Protein AF-A0A368KY97-F1 (afdb_monomer)

Mean predicted aligned error: 12.14 Å

Nearest PDB structures (foldseek):
  4k15-assembly1_C-2  TM=3.018E-01  e=1.183E+00  Listeria monocytogenes EGD-e
  5m8e-assembly1_B  TM=2.206E-01  e=6.433E-01  Weissella cibaria

Structure (mmCIF, N/CA/C/O backbone):
data_AF-A0A368KY97-F1
#
_entry.id   AF-A0A368KY97-F1
#
loop_
_atom_site.group_PDB
_atom_site.id
_atom_site.type_symbol
_atom_site.label_atom_id
_atom_site.label_alt_id
_atom_site.label_comp_id
_atom_site.label_asym_id
_atom_site.label_entity_id
_atom_site.label_seq_id
_atom_site.pdbx_PDB_ins_code
_atom_site.Cartn_x
_atom_site.Cartn_y
_atom_site.Cartn_z
_atom_site.occupancy
_atom_site.B_iso_or_equiv
_atom_site.auth_seq_id
_atom_site.auth_comp_id
_atom_site.auth_asym_id
_atom_site.auth_atom_id
_atom_site.pdbx_PDB_model_num
ATOM 1 N N . MET A 1 1 ? 30.765 21.832 -18.882 1.00 44.41 1 MET A N 1
ATOM 2 C CA . MET A 1 1 ? 30.999 21.191 -20.200 1.00 44.41 1 MET A CA 1
ATOM 3 C C . MET A 1 1 ? 29.732 21.161 -21.077 1.00 44.41 1 MET A C 1
ATOM 5 O O . MET A 1 1 ? 29.508 20.190 -21.777 1.00 44.41 1 MET A O 1
ATOM 9 N N . ILE A 1 2 ? 28.901 22.214 -21.071 1.00 44.88 2 ILE A N 1
ATOM 10 C CA . ILE A 1 2 ? 27.644 22.267 -21.857 1.00 44.88 2 ILE A CA 1
ATOM 11 C C . ILE A 1 2 ? 27.812 23.139 -23.119 1.00 44.88 2 ILE A C 1
ATOM 13 O O . ILE A 1 2 ? 27.192 22.891 -24.147 1.00 44.88 2 ILE A O 1
ATOM 17 N N . GLY A 1 3 ? 28.718 24.126 -23.079 1.00 45.72 3 GLY A N 1
ATOM 18 C CA . GLY A 1 3 ? 28.928 25.061 -24.189 1.00 45.72 3 GLY A CA 1
ATOM 19 C C . GLY A 1 3 ? 29.572 24.447 -25.434 1.00 45.72 3 GLY A C 1
ATOM 20 O O . GLY A 1 3 ? 29.225 24.834 -26.539 1.00 45.72 3 GLY A O 1
ATOM 21 N N . LEU A 1 4 ? 30.471 23.468 -25.282 1.00 49.44 4 LEU A N 1
ATOM 22 C CA . LEU A 1 4 ? 31.207 22.893 -26.418 1.00 49.44 4 LEU A CA 1
ATOM 23 C C . LEU A 1 4 ? 30.361 21.870 -27.194 1.00 49.44 4 LEU A C 1
ATOM 25 O O . LEU A 1 4 ? 30.384 21.852 -28.419 1.00 49.44 4 LEU A O 1
ATOM 29 N N . THR A 1 5 ? 29.538 21.089 -26.490 1.00 51.88 5 THR A N 1
ATOM 30 C CA . THR A 1 5 ? 28.532 20.193 -27.078 1.00 51.88 5 THR A CA 1
ATOM 31 C C . THR A 1 5 ? 27.429 20.970 -27.796 1.00 51.88 5 THR A C 1
ATOM 33 O O . THR A 1 5 ? 27.092 20.626 -28.925 1.00 51.88 5 THR A O 1
ATOM 36 N N . LEU A 1 6 ? 26.928 22.066 -27.212 1.00 50.31 6 LEU A N 1
ATOM 37 C CA . LEU A 1 6 ? 25.969 22.950 -27.889 1.00 50.31 6 LEU A CA 1
ATOM 38 C C . LEU A 1 6 ? 26.554 23.595 -29.151 1.00 50.31 6 LEU A C 1
ATOM 40 O O . LEU A 1 6 ? 25.856 23.695 -30.150 1.00 50.31 6 LEU A O 1
ATOM 44 N N . LEU A 1 7 ? 27.827 23.996 -29.148 1.00 54.25 7 LEU A N 1
ATOM 45 C CA . LEU A 1 7 ? 28.465 24.653 -30.297 1.00 54.25 7 LEU A CA 1
ATOM 46 C C . LEU A 1 7 ? 28.711 23.672 -31.461 1.00 54.25 7 LEU A C 1
ATOM 48 O O . LEU A 1 7 ? 28.478 24.019 -32.620 1.00 54.25 7 LEU A O 1
ATOM 52 N N . VAL A 1 8 ? 29.073 22.419 -31.164 1.00 60.69 8 VAL A N 1
ATOM 53 C CA . VAL A 1 8 ? 29.169 21.337 -32.165 1.00 60.69 8 VAL A CA 1
ATOM 54 C C . VAL A 1 8 ? 27.798 21.015 -32.773 1.00 60.69 8 VAL A C 1
ATOM 56 O O . VAL A 1 8 ? 27.698 20.834 -33.986 1.00 60.69 8 VAL A O 1
ATOM 59 N N . ILE A 1 9 ? 26.732 21.011 -31.967 1.00 59.69 9 ILE A N 1
ATOM 60 C CA . ILE A 1 9 ? 25.367 20.734 -32.442 1.00 59.69 9 ILE A CA 1
ATOM 61 C C . ILE A 1 9 ? 24.767 21.934 -33.193 1.00 59.69 9 ILE A C 1
ATOM 63 O O . ILE A 1 9 ? 24.096 21.741 -34.195 1.00 59.69 9 ILE A O 1
ATOM 67 N N . ILE A 1 10 ? 25.001 23.176 -32.762 1.00 57.72 10 ILE A N 1
ATOM 68 C CA . ILE A 1 10 ? 24.360 24.363 -33.359 1.00 57.72 10 ILE A CA 1
ATOM 69 C C . ILE A 1 10 ? 25.105 24.856 -34.602 1.00 57.72 10 ILE A C 1
ATOM 71 O O . ILE A 1 10 ? 24.470 25.374 -35.513 1.00 57.72 10 ILE A O 1
ATOM 75 N N . ILE A 1 11 ? 26.432 24.705 -34.668 1.00 59.38 11 ILE A N 1
ATOM 76 C CA . ILE A 1 11 ? 27.241 25.216 -35.789 1.00 59.38 11 ILE A CA 1
ATOM 77 C C . ILE A 1 11 ? 27.752 24.072 -36.665 1.00 59.38 11 ILE A C 1
ATOM 79 O O . ILE A 1 11 ? 27.647 24.141 -37.891 1.00 59.38 11 ILE A O 1
ATOM 83 N N . GLY A 1 12 ? 28.262 22.998 -36.059 1.00 65.06 12 GLY A N 1
ATOM 84 C CA . GLY A 1 12 ? 28.845 21.864 -36.788 1.00 65.06 12 GLY A CA 1
ATOM 85 C C . GLY A 1 12 ? 27.812 21.066 -37.582 1.00 65.06 12 GLY A C 1
ATOM 86 O O . GLY A 1 12 ? 28.061 20.662 -38.713 1.00 65.06 12 GLY A O 1
ATOM 87 N N . TYR A 1 13 ? 26.617 20.896 -37.029 1.00 64.50 13 TYR A N 1
ATOM 88 C CA . TYR A 1 13 ? 25.550 20.139 -37.673 1.00 64.50 13 TYR A CA 1
ATOM 89 C C . TYR A 1 13 ? 24.936 20.824 -38.915 1.00 64.50 13 TYR A C 1
ATOM 91 O O . TYR A 1 13 ? 24.869 20.173 -39.960 1.00 64.50 13 TYR A O 1
ATOM 99 N N . PRO A 1 14 ? 24.539 22.119 -38.897 1.00 63.16 14 PRO A N 1
ATOM 100 C CA . PRO A 1 14 ? 24.046 22.775 -40.110 1.00 63.16 14 PRO A CA 1
ATOM 101 C C . PRO A 1 14 ? 25.139 22.968 -41.166 1.00 63.16 14 PRO A C 1
ATOM 103 O O . PRO A 1 14 ? 24.849 22.855 -42.354 1.00 63.16 14 PRO A O 1
ATOM 106 N N . THR A 1 15 ? 26.398 23.194 -40.774 1.00 67.06 15 THR A N 1
ATOM 107 C CA . THR A 1 15 ? 27.512 23.280 -41.736 1.00 67.06 15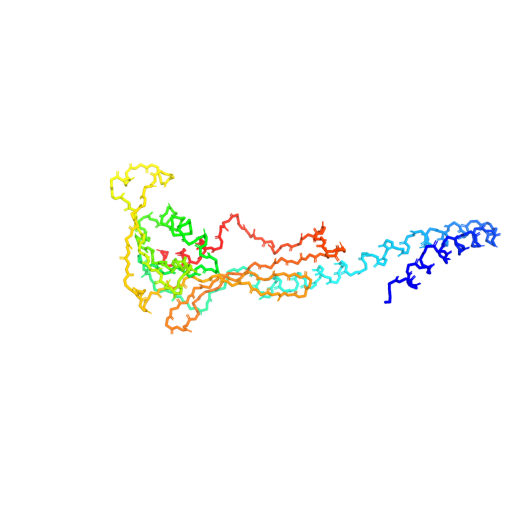 THR A CA 1
ATOM 108 C C . THR A 1 15 ? 27.799 21.934 -42.407 1.00 67.06 15 THR A C 1
ATOM 110 O O . THR A 1 15 ? 27.999 21.905 -43.621 1.00 67.06 15 THR A O 1
ATOM 113 N N . LEU A 1 16 ? 27.714 20.817 -41.675 1.00 65.62 16 LEU A N 1
ATOM 114 C CA . LEU A 1 16 ? 27.758 19.465 -42.247 1.00 65.62 16 LEU A CA 1
ATOM 115 C C . LEU A 1 16 ? 26.583 19.193 -43.191 1.00 65.62 16 LEU A C 1
ATOM 117 O O . LEU A 1 16 ? 26.800 18.667 -44.280 1.00 65.62 16 LEU A O 1
ATOM 121 N N . LEU A 1 17 ? 25.358 19.583 -42.824 1.00 63.47 17 LEU A N 1
ATOM 122 C CA . LEU A 1 17 ? 24.179 19.434 -43.686 1.00 63.47 17 LEU A CA 1
ATOM 123 C C . LEU A 1 17 ? 24.323 20.213 -45.000 1.00 63.47 17 LEU A C 1
ATOM 125 O O . LEU A 1 17 ? 24.056 19.664 -46.068 1.00 63.47 17 LEU A O 1
ATOM 129 N N . ILE A 1 18 ? 24.796 21.462 -44.936 1.00 66.06 18 ILE A N 1
ATOM 130 C CA . ILE A 1 18 ? 25.045 22.304 -46.117 1.00 66.06 18 ILE A CA 1
ATOM 131 C C . ILE A 1 18 ? 26.158 21.702 -46.987 1.00 66.06 18 ILE A C 1
ATOM 133 O O . ILE A 1 18 ? 26.033 21.646 -48.212 1.00 66.06 18 ILE A O 1
ATOM 137 N N . TRP A 1 19 ? 27.236 21.214 -46.372 1.00 66.56 19 TRP A N 1
ATOM 138 C CA . TRP A 1 19 ? 28.366 20.626 -47.090 1.00 66.56 19 TRP A CA 1
ATOM 139 C C . TRP A 1 19 ? 27.997 19.304 -47.776 1.00 66.56 19 TRP A C 1
ATOM 141 O O . TRP A 1 19 ? 28.316 19.108 -48.950 1.00 66.56 19 TRP A O 1
ATOM 151 N N . VAL A 1 20 ? 27.258 18.425 -47.094 1.00 63.38 20 VAL A N 1
ATOM 152 C CA . VAL A 1 20 ? 26.725 17.181 -47.670 1.00 63.38 20 VAL A CA 1
ATOM 153 C C . VAL A 1 20 ? 25.775 17.486 -48.828 1.00 63.38 20 VAL A C 1
ATOM 155 O O . VAL A 1 20 ? 25.905 16.876 -49.889 1.00 63.38 20 VAL A O 1
ATOM 158 N N . TRP A 1 21 ? 24.880 18.468 -48.673 1.00 61.91 21 TRP A N 1
ATOM 159 C CA . TRP A 1 21 ? 23.944 18.883 -49.723 1.00 61.91 21 TRP A CA 1
ATOM 160 C C . TRP A 1 21 ? 24.655 19.371 -50.994 1.00 61.91 21 TRP A C 1
ATOM 162 O O . TRP A 1 21 ? 24.230 19.061 -52.106 1.00 61.91 21 TRP A O 1
ATOM 172 N N . HIS A 1 22 ? 25.766 20.098 -50.843 1.00 63.00 22 HIS A N 1
ATOM 173 C CA . HIS A 1 22 ? 26.536 20.618 -51.975 1.00 63.00 22 HIS A CA 1
ATOM 174 C C . HIS A 1 22 ? 27.473 19.596 -52.631 1.00 63.00 22 HIS A C 1
ATOM 176 O O . HIS A 1 22 ? 27.727 19.691 -53.834 1.00 63.00 22 HIS A O 1
ATOM 182 N N . THR A 1 23 ? 28.001 18.633 -51.873 1.00 58.91 23 THR A N 1
ATOM 183 C CA . THR A 1 23 ? 29.004 17.674 -52.373 1.00 58.91 23 THR A CA 1
ATOM 184 C C . THR A 1 23 ? 28.393 16.426 -53.003 1.00 58.91 23 THR A C 1
ATOM 186 O O . THR A 1 23 ? 29.005 15.821 -53.882 1.00 58.91 23 THR A O 1
ATOM 189 N N . THR A 1 24 ? 27.164 16.061 -52.638 1.00 57.03 24 THR A N 1
ATOM 190 C CA . THR A 1 24 ? 26.497 14.861 -53.1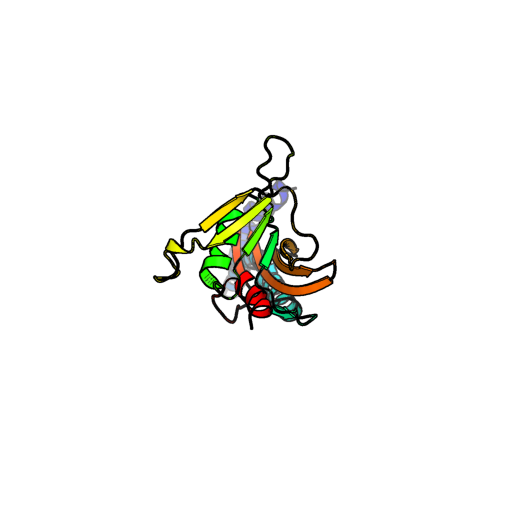58 1.00 57.03 24 THR A CA 1
ATOM 191 C C . THR A 1 24 ? 25.500 15.211 -54.264 1.00 57.03 24 THR A C 1
ATOM 193 O O . THR A 1 24 ? 24.284 15.240 -54.082 1.00 57.03 24 THR A O 1
ATOM 196 N N . LYS A 1 25 ? 26.012 15.476 -55.474 1.00 57.12 25 LYS A N 1
ATOM 197 C CA . LYS A 1 25 ? 25.156 15.528 -56.669 1.00 57.12 25 LYS A CA 1
ATOM 198 C C . LYS A 1 25 ? 24.517 14.144 -56.871 1.00 57.12 25 LYS A C 1
ATOM 200 O O . LYS A 1 25 ? 25.238 13.169 -57.029 1.00 57.12 25 LYS A O 1
ATOM 205 N N . VAL A 1 26 ? 23.181 14.097 -56.963 1.00 51.56 26 VAL A N 1
ATOM 206 C CA . VAL A 1 26 ? 22.338 12.939 -57.352 1.00 51.56 26 VAL A CA 1
ATOM 207 C C . VAL A 1 26 ? 21.933 11.990 -56.207 1.00 51.56 26 VAL A C 1
ATOM 209 O O . VAL A 1 26 ? 22.775 11.335 -55.614 1.00 51.56 26 VAL A O 1
ATOM 212 N N . LYS A 1 27 ? 20.608 11.885 -55.973 1.00 52.97 27 LYS A N 1
ATOM 213 C CA . LYS A 1 27 ? 19.777 10.859 -55.273 1.00 52.97 27 LYS A CA 1
ATOM 214 C C . LYS A 1 27 ? 20.228 10.258 -53.919 1.00 52.97 27 LYS A C 1
ATOM 216 O O . LYS A 1 27 ? 19.365 10.010 -53.085 1.00 52.97 27 LYS A O 1
ATOM 221 N N . GLN A 1 28 ? 21.515 10.047 -53.658 1.00 51.38 28 GLN A N 1
ATOM 222 C CA . GLN A 1 28 ? 22.077 9.550 -52.393 1.00 51.38 28 GLN A CA 1
ATOM 223 C C . GLN A 1 28 ? 22.305 10.666 -51.357 1.00 51.38 28 GLN A C 1
ATOM 225 O O . GLN A 1 28 ? 22.202 10.414 -50.160 1.00 51.38 28 GLN A O 1
ATOM 230 N N . GLY A 1 29 ? 22.515 11.913 -51.797 1.00 52.62 29 GLY A N 1
ATOM 231 C CA . GLY A 1 29 ? 22.662 13.077 -50.910 1.00 52.62 29 GLY A CA 1
ATOM 232 C C . GLY A 1 29 ? 21.438 13.390 -50.053 1.00 52.62 29 GLY A C 1
ATOM 233 O O . GLY A 1 29 ? 21.558 13.844 -48.917 1.00 52.62 29 GLY A O 1
ATOM 234 N N . SER A 1 30 ? 20.251 13.057 -50.568 1.00 58.56 30 SER A N 1
ATOM 235 C CA . SER A 1 30 ? 19.001 13.177 -49.821 1.00 58.56 30 SER A CA 1
ATOM 236 C C . SER A 1 30 ? 18.991 12.248 -48.605 1.00 58.56 30 SER A C 1
ATOM 238 O O . SER A 1 30 ? 18.629 12.696 -47.524 1.00 58.56 30 SER A O 1
ATOM 240 N N . TRP A 1 31 ? 19.470 11.005 -48.737 1.00 57.59 31 TRP A N 1
ATOM 241 C CA . TRP A 1 31 ? 19.531 10.047 -47.627 1.00 57.59 31 TRP A CA 1
ATOM 242 C C . TRP A 1 31 ? 20.506 10.479 -46.536 1.00 57.59 31 TRP A C 1
ATOM 244 O O . TRP A 1 31 ? 20.168 10.396 -45.361 1.00 57.59 31 TRP A O 1
ATOM 254 N N . ILE A 1 32 ? 21.681 10.997 -46.901 1.00 62.38 32 ILE A N 1
ATOM 255 C CA . ILE A 1 32 ? 22.664 11.478 -45.918 1.00 62.38 32 ILE A CA 1
ATOM 256 C C . ILE A 1 32 ? 22.136 12.730 -45.206 1.00 62.38 32 ILE A C 1
ATOM 258 O O . ILE A 1 32 ? 22.272 12.835 -43.991 1.00 62.38 32 ILE A O 1
ATOM 262 N N . GLY A 1 33 ? 21.462 13.637 -45.923 1.00 62.38 33 GLY A N 1
ATOM 263 C CA . GLY A 1 33 ? 20.767 14.781 -45.326 1.00 62.38 33 GLY A CA 1
ATOM 264 C C . GLY A 1 33 ? 19.630 14.375 -44.380 1.00 62.38 33 GLY A C 1
ATOM 265 O O . GLY A 1 33 ? 19.495 14.963 -43.311 1.00 62.38 33 GLY A O 1
ATOM 266 N N . PHE A 1 34 ? 18.856 13.338 -44.721 1.00 63.16 34 PHE A N 1
ATOM 267 C CA . PHE A 1 34 ? 17.825 12.769 -43.844 1.00 63.16 34 PHE A CA 1
ATOM 268 C C . PHE A 1 34 ? 18.411 12.086 -42.605 1.00 63.16 34 PHE A C 1
ATOM 270 O O . PHE A 1 34 ? 17.900 12.307 -41.513 1.00 63.16 34 PHE A O 1
ATOM 277 N N . ILE A 1 35 ? 19.485 11.301 -42.746 1.00 65.56 35 ILE A N 1
ATOM 278 C CA . ILE A 1 35 ? 20.198 10.685 -41.615 1.00 65.56 35 ILE A CA 1
ATOM 279 C C . ILE A 1 35 ? 20.753 11.781 -40.708 1.00 65.56 35 ILE A C 1
ATOM 281 O O . ILE A 1 35 ? 20.499 11.738 -39.510 1.00 65.56 35 ILE A O 1
ATOM 285 N N . LEU A 1 36 ? 21.405 12.784 -41.315 1.00 66.38 36 LEU A N 1
ATOM 286 C CA . LEU A 1 36 ? 21.646 14.141 -40.820 1.00 66.38 36 LEU A CA 1
ATOM 287 C C . LEU A 1 36 ? 20.550 14.569 -39.854 1.00 66.38 36 LEU A C 1
ATOM 289 O O . LEU A 1 36 ? 20.674 14.387 -38.647 1.00 66.38 36 LEU A O 1
ATOM 293 N N . LEU A 1 37 ? 19.458 15.044 -40.451 1.00 65.44 37 LEU A N 1
ATOM 294 C CA . LEU A 1 37 ? 18.267 15.609 -39.820 1.00 65.44 37 LEU A CA 1
ATOM 295 C C . LEU A 1 37 ? 17.635 14.716 -38.743 1.00 65.44 37 LEU A C 1
ATOM 297 O O . LEU A 1 37 ? 17.119 15.236 -37.756 1.00 65.44 37 LEU A O 1
ATOM 301 N N . ALA A 1 38 ? 17.691 13.395 -38.910 1.00 67.19 38 ALA A N 1
ATOM 302 C CA . ALA A 1 38 ? 17.143 12.427 -37.969 1.00 67.19 38 ALA A CA 1
ATOM 303 C C . ALA A 1 38 ? 18.075 12.147 -36.777 1.00 67.19 38 ALA A C 1
ATOM 305 O O . ALA A 1 38 ? 17.589 11.743 -35.723 1.00 67.19 38 ALA A O 1
ATOM 306 N N . THR A 1 39 ? 19.388 12.379 -36.900 1.00 71.69 39 THR A N 1
ATOM 307 C CA . THR A 1 39 ? 20.389 12.007 -35.882 1.00 71.69 39 THR A CA 1
ATOM 308 C C . THR A 1 39 ? 20.109 12.620 -34.503 1.00 71.69 39 THR A C 1
ATOM 310 O O . THR A 1 39 ? 20.147 11.874 -33.529 1.00 71.69 39 THR A O 1
ATOM 313 N N . PRO A 1 40 ? 19.766 13.918 -34.356 1.00 66.81 40 PRO A N 1
ATOM 314 C CA . PRO A 1 40 ? 19.441 14.494 -33.054 1.00 66.81 40 PRO A CA 1
ATOM 315 C C . PRO A 1 40 ? 18.216 13.836 -32.425 1.00 66.81 40 PRO A C 1
ATOM 317 O O . PRO A 1 40 ? 18.226 13.583 -31.229 1.00 66.81 40 PRO A O 1
ATOM 320 N N . GLY A 1 41 ? 17.192 13.509 -33.221 1.00 65.00 41 GLY A N 1
ATOM 321 C CA . GLY A 1 41 ? 16.010 12.794 -32.738 1.00 65.00 41 GLY A CA 1
ATOM 322 C C . GLY A 1 41 ? 16.341 11.364 -32.314 1.00 65.00 41 GLY A C 1
ATOM 323 O O . GLY A 1 41 ? 15.959 10.937 -31.231 1.00 65.00 41 GLY A O 1
ATOM 324 N N . VAL A 1 42 ? 17.118 10.643 -33.123 1.00 66.81 42 VAL A N 1
ATOM 325 C CA . VAL A 1 42 ? 17.564 9.278 -32.814 1.00 66.81 42 VAL A CA 1
ATOM 326 C C . VAL A 1 42 ? 18.418 9.250 -31.547 1.00 66.81 42 VAL A C 1
ATOM 328 O O . VAL A 1 42 ? 18.193 8.394 -30.703 1.00 66.81 42 VAL A O 1
ATOM 331 N N . LEU A 1 43 ? 19.341 10.200 -31.373 1.00 68.19 43 LEU A N 1
ATOM 332 C CA . LEU A 1 43 ? 20.150 10.328 -30.157 1.00 68.19 43 LEU A CA 1
ATOM 333 C C . LEU A 1 43 ? 19.306 10.718 -28.941 1.00 68.19 43 LEU A C 1
ATOM 335 O O . LEU A 1 43 ? 19.569 10.243 -27.843 1.00 68.19 43 LEU A O 1
ATOM 339 N N . HIS A 1 44 ? 18.289 11.561 -29.130 1.00 67.44 44 HIS A N 1
ATOM 340 C CA . HIS A 1 44 ? 17.394 11.967 -28.051 1.00 67.44 44 HIS A CA 1
ATOM 341 C C . HIS A 1 44 ? 16.577 10.788 -27.513 1.00 67.44 44 HIS A C 1
ATOM 343 O O . HIS A 1 44 ? 16.416 10.652 -26.307 1.00 67.44 44 HIS A O 1
ATOM 349 N N . PHE A 1 45 ? 16.110 9.910 -28.401 1.00 70.12 45 PHE A N 1
ATOM 350 C CA . PHE A 1 45 ? 15.237 8.787 -28.060 1.00 70.12 45 PHE A CA 1
ATOM 351 C C . PHE A 1 45 ? 15.962 7.437 -27.958 1.00 70.12 45 PHE A C 1
ATOM 353 O O . PHE A 1 45 ? 15.305 6.411 -27.782 1.00 70.12 45 PHE A O 1
ATOM 360 N N . TRP A 1 46 ? 17.296 7.419 -28.054 1.00 74.62 46 TRP A N 1
ATOM 361 C CA . TRP A 1 46 ? 18.084 6.182 -28.128 1.00 74.62 46 TRP A CA 1
ATOM 362 C C . TRP A 1 46 ? 17.907 5.281 -26.901 1.00 74.62 46 TRP A C 1
ATOM 364 O O . TRP A 1 46 ? 17.886 4.058 -27.028 1.00 74.62 46 TRP A O 1
ATOM 374 N N . ASP A 1 47 ? 17.718 5.882 -25.726 1.00 75.12 47 ASP A N 1
ATOM 375 C CA . ASP A 1 47 ? 17.590 5.148 -24.468 1.00 75.12 47 ASP A CA 1
ATOM 376 C C . ASP A 1 47 ? 16.159 4.651 -24.207 1.00 75.12 47 ASP A C 1
ATOM 378 O O . ASP A 1 47 ? 15.968 3.768 -23.372 1.00 75.12 47 ASP A O 1
ATOM 382 N N . LEU A 1 48 ? 15.144 5.146 -24.936 1.00 79.44 48 LEU A N 1
ATOM 383 C CA . LEU A 1 48 ? 13.743 4.754 -24.717 1.00 79.44 48 LEU A CA 1
ATOM 384 C C . LEU A 1 48 ? 13.525 3.233 -24.789 1.00 79.44 48 LEU A C 1
ATOM 386 O O . LEU A 1 48 ? 12.899 2.698 -23.872 1.00 79.44 48 LEU A O 1
ATOM 390 N N . PRO A 1 49 ? 14.028 2.498 -25.806 1.00 81.81 49 PRO A N 1
ATOM 391 C CA . PRO A 1 49 ? 13.833 1.052 -25.874 1.00 81.81 49 PRO A CA 1
ATOM 392 C C . PRO A 1 49 ? 14.527 0.315 -24.726 1.00 81.81 49 PRO A C 1
ATOM 394 O O . PRO A 1 49 ? 14.001 -0.681 -24.237 1.00 81.81 49 PRO A O 1
ATOM 397 N N . VAL A 1 50 ? 15.685 0.811 -24.276 1.00 83.69 50 VAL A N 1
ATOM 398 C CA . VAL A 1 50 ? 16.437 0.229 -23.155 1.00 83.69 50 VAL A CA 1
ATOM 399 C C . VAL A 1 50 ? 15.676 0.431 -21.848 1.00 83.69 50 VAL A C 1
ATOM 401 O O . VAL A 1 50 ? 15.484 -0.528 -21.101 1.00 83.69 50 VAL A O 1
ATOM 404 N N . ILE A 1 51 ? 15.183 1.648 -21.594 1.00 81.94 51 ILE A N 1
ATOM 405 C CA . ILE A 1 51 ? 14.381 1.963 -20.405 1.00 81.94 51 ILE A CA 1
ATOM 406 C C . ILE A 1 51 ? 13.080 1.155 -20.417 1.00 81.94 51 ILE A C 1
ATOM 408 O O . ILE A 1 51 ? 12.713 0.581 -19.395 1.00 81.94 51 ILE A O 1
ATOM 412 N N . TYR A 1 52 ? 12.412 1.041 -21.567 1.00 84.50 52 TYR A N 1
ATOM 413 C CA . TYR A 1 52 ? 11.188 0.252 -21.700 1.00 84.50 52 TYR A CA 1
ATOM 414 C C . TYR A 1 52 ? 11.425 -1.247 -21.467 1.00 84.50 52 TYR A C 1
ATOM 416 O O . TYR A 1 52 ? 10.700 -1.874 -20.695 1.00 84.50 5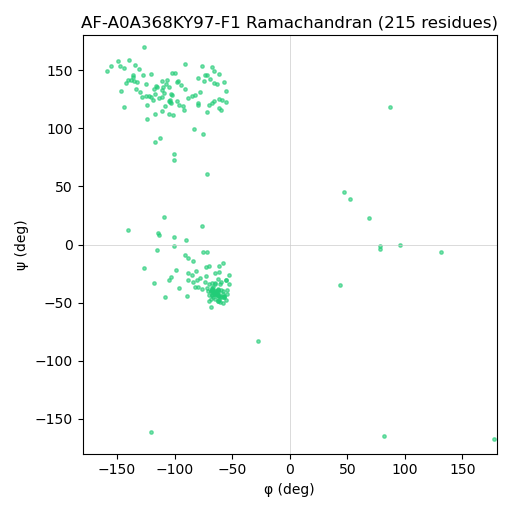2 TYR A O 1
ATOM 424 N N . ALA A 1 53 ? 12.463 -1.828 -22.075 1.00 86.06 53 ALA A N 1
ATOM 425 C CA . ALA A 1 53 ? 12.812 -3.232 -21.864 1.00 86.06 53 ALA A CA 1
ATOM 426 C C . ALA A 1 53 ? 13.180 -3.507 -20.397 1.00 86.06 53 ALA A C 1
ATOM 428 O O . ALA A 1 53 ? 12.751 -4.506 -19.817 1.00 86.06 53 ALA A O 1
ATOM 429 N N . HIS A 1 54 ? 13.926 -2.594 -19.769 1.00 85.56 54 HIS A N 1
ATOM 430 C CA . HIS A 1 54 ? 14.245 -2.676 -18.348 1.00 85.56 54 HIS A CA 1
ATOM 431 C C . HIS A 1 54 ? 12.990 -2.572 -17.472 1.00 85.56 54 HIS A C 1
ATOM 433 O O . HIS A 1 54 ? 12.826 -3.361 -16.542 1.00 85.56 54 HIS A O 1
ATOM 439 N N . HIS A 1 55 ? 12.075 -1.657 -17.799 1.00 87.75 55 HIS A N 1
ATOM 440 C CA . HIS A 1 55 ? 10.791 -1.512 -17.119 1.00 87.75 55 HIS A CA 1
ATOM 441 C C . HIS A 1 55 ? 9.976 -2.807 -17.176 1.00 87.75 55 HIS A C 1
ATOM 443 O O . HIS A 1 55 ? 9.557 -3.305 -16.133 1.00 87.75 55 HIS A O 1
ATOM 449 N N . GLN A 1 56 ? 9.811 -3.400 -18.364 1.00 88.56 56 GLN A N 1
ATOM 450 C CA . GLN A 1 56 ? 9.107 -4.676 -18.520 1.00 88.56 56 GLN A CA 1
ATOM 451 C C . GLN A 1 56 ? 9.753 -5.793 -17.694 1.00 88.56 56 GLN A C 1
ATOM 453 O O . GLN A 1 56 ? 9.051 -6.554 -17.026 1.00 88.56 56 GLN A O 1
ATOM 458 N N . TRP A 1 57 ? 11.088 -5.866 -17.693 1.00 88.56 57 TRP A N 1
ATOM 459 C CA . TRP A 1 57 ? 11.820 -6.862 -16.919 1.00 88.56 57 TRP A CA 1
ATOM 460 C C . TRP A 1 57 ? 11.580 -6.717 -15.409 1.00 88.56 57 TRP A C 1
ATOM 462 O O . TRP A 1 57 ? 11.231 -7.704 -14.760 1.00 88.56 57 TRP A O 1
ATOM 472 N N . ILE A 1 58 ? 11.687 -5.508 -14.840 1.00 87.81 58 ILE A N 1
ATOM 473 C CA . ILE A 1 58 ? 11.420 -5.305 -13.405 1.00 87.81 58 ILE A CA 1
ATOM 474 C C . ILE A 1 58 ? 9.930 -5.503 -13.094 1.00 87.81 58 ILE A C 1
ATOM 476 O O . ILE A 1 58 ? 9.608 -6.132 -12.089 1.00 87.81 58 ILE A O 1
ATOM 480 N N . CYS A 1 59 ? 9.009 -5.041 -13.944 1.00 87.50 59 CYS A N 1
ATOM 481 C CA . CYS A 1 59 ? 7.574 -5.254 -13.738 1.00 87.50 59 CYS A CA 1
ATOM 482 C C . CYS A 1 59 ? 7.215 -6.737 -13.632 1.00 87.50 59 CYS A C 1
ATOM 484 O O . CYS A 1 59 ? 6.496 -7.111 -12.710 1.00 87.50 59 CYS A O 1
ATOM 486 N N . ALA A 1 60 ? 7.768 -7.586 -14.501 1.00 86.44 60 ALA A N 1
ATOM 487 C CA . ALA A 1 60 ? 7.559 -9.030 -14.428 1.00 86.44 60 ALA A CA 1
ATOM 488 C C . ALA A 1 60 ? 8.159 -9.656 -13.156 1.00 86.44 60 ALA A C 1
ATOM 490 O O . ALA A 1 60 ? 7.627 -10.629 -12.625 1.00 86.44 60 ALA A O 1
ATOM 491 N N . GLN A 1 61 ? 9.272 -9.109 -12.661 1.00 86.38 61 GLN A N 1
ATOM 492 C CA . GLN A 1 61 ? 9.966 -9.638 -11.489 1.00 86.38 61 GLN A CA 1
ATOM 493 C C . GLN A 1 61 ? 9.365 -9.170 -10.169 1.00 86.38 61 GLN A C 1
ATOM 495 O O . GLN A 1 61 ? 9.359 -9.932 -9.208 1.00 86.38 61 GLN A O 1
ATOM 500 N N . GLU A 1 62 ? 8.897 -7.928 -10.074 1.00 87.38 62 GLU A N 1
ATOM 501 C CA . GLU A 1 62 ? 8.575 -7.271 -8.804 1.00 87.38 62 GLU A CA 1
ATOM 502 C C . GLU A 1 62 ? 7.164 -6.690 -8.722 1.00 87.38 62 GLU A C 1
ATOM 504 O O . GLU A 1 62 ? 6.691 -6.468 -7.605 1.00 87.38 62 GLU A O 1
ATOM 509 N N . GLY A 1 63 ? 6.516 -6.440 -9.861 1.00 86.88 63 GLY A N 1
ATOM 510 C CA . GLY A 1 63 ? 5.228 -5.764 -9.935 1.00 86.88 63 GLY A CA 1
ATOM 511 C C . GLY A 1 63 ? 4.076 -6.571 -9.336 1.00 86.88 63 GLY A C 1
ATOM 512 O O . GLY A 1 63 ? 4.087 -7.801 -9.312 1.00 86.88 63 GLY A O 1
ATOM 513 N N . GLY A 1 64 ? 3.057 -5.851 -8.864 1.00 88.69 64 GLY A N 1
ATOM 514 C CA . GLY A 1 64 ? 1.808 -6.442 -8.390 1.00 88.69 64 GLY A CA 1
ATOM 515 C C . GLY A 1 64 ? 1.862 -6.971 -6.956 1.00 88.69 64 GLY A C 1
ATOM 516 O O . GLY A 1 64 ? 2.733 -6.604 -6.164 1.00 88.69 64 GLY A O 1
ATOM 517 N N . LEU A 1 65 ? 0.865 -7.792 -6.603 1.00 90.62 65 LEU A N 1
ATOM 518 C CA . LEU A 1 65 ? 0.719 -8.379 -5.270 1.00 90.62 65 LEU A CA 1
ATOM 519 C C . LEU A 1 65 ? 1.595 -9.625 -5.127 1.00 90.62 65 LEU A C 1
ATOM 521 O O . LEU A 1 65 ? 1.476 -10.572 -5.899 1.00 90.62 65 LEU A O 1
ATOM 525 N N . LYS A 1 66 ? 2.387 -9.669 -4.060 1.00 91.38 66 LYS A N 1
ATOM 526 C CA . LYS A 1 66 ? 3.112 -10.856 -3.614 1.00 91.38 66 LYS A CA 1
ATOM 527 C C . LYS A 1 66 ? 2.717 -11.186 -2.188 1.00 91.38 66 LYS A C 1
ATOM 529 O O . LYS A 1 66 ? 2.798 -10.327 -1.312 1.00 91.38 66 LYS A O 1
ATOM 534 N N . VAL A 1 67 ? 2.318 -12.432 -1.961 1.00 93.31 67 VAL A N 1
ATOM 535 C CA . VAL A 1 67 ? 1.998 -12.961 -0.633 1.00 93.31 67 VAL A CA 1
ATOM 536 C C . VAL A 1 67 ? 3.110 -13.919 -0.233 1.00 93.31 67 VAL A C 1
ATOM 538 O O . VAL A 1 67 ? 3.369 -14.897 -0.927 1.00 93.31 67 VAL A O 1
ATOM 541 N N . PHE A 1 68 ? 3.788 -13.611 0.866 1.00 93.94 68 PHE A N 1
ATOM 542 C CA . PHE A 1 68 ? 4.877 -14.421 1.414 1.00 93.94 68 PHE A CA 1
ATOM 543 C C . PHE A 1 68 ? 4.371 -15.354 2.515 1.00 93.94 68 PHE A C 1
ATOM 545 O O . PHE A 1 68 ? 4.828 -16.486 2.630 1.00 93.94 68 PHE A O 1
ATOM 552 N N . MET A 1 69 ? 3.424 -14.871 3.321 1.00 93.50 69 MET A N 1
ATOM 553 C CA . MET A 1 69 ? 2.773 -15.610 4.400 1.00 93.50 69 MET A CA 1
ATOM 554 C C . MET A 1 69 ? 1.301 -15.219 4.445 1.00 93.50 69 MET A C 1
ATOM 556 O O . MET A 1 69 ? 0.973 -14.039 4.316 1.00 93.50 69 MET A O 1
ATOM 560 N N . GLN A 1 70 ? 0.423 -16.198 4.657 1.00 92.44 70 GLN A N 1
ATOM 561 C CA . GLN A 1 70 ? -1.000 -15.927 4.819 1.00 92.44 70 GLN A CA 1
ATOM 562 C C . GLN A 1 70 ? -1.226 -15.213 6.161 1.00 92.44 70 GLN A C 1
ATOM 564 O O . GLN A 1 70 ? -0.865 -15.772 7.200 1.00 92.44 70 GLN A O 1
ATOM 569 N N . PRO A 1 71 ? -1.784 -13.992 6.173 1.00 91.94 71 PRO A N 1
ATOM 570 C 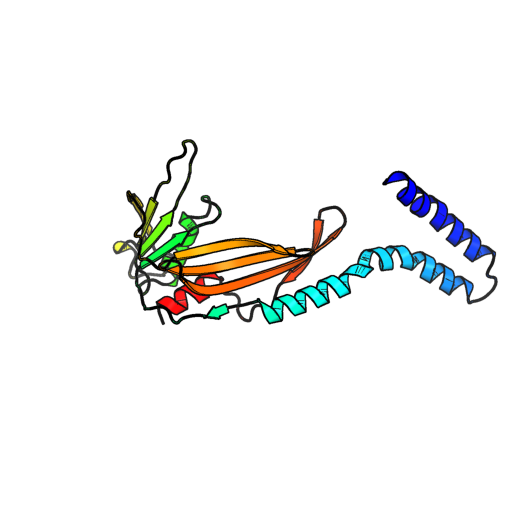CA . PRO A 1 71 ? -2.081 -13.318 7.422 1.00 91.94 71 PRO A CA 1
ATOM 571 C C . PRO A 1 71 ? -3.337 -13.902 8.075 1.00 91.94 71 PRO A C 1
ATOM 573 O O . PRO A 1 71 ? -4.241 -14.424 7.424 1.00 91.94 71 PRO A O 1
ATOM 576 N N . GLU A 1 72 ? -3.387 -13.781 9.392 1.00 92.38 72 GLU A N 1
ATOM 577 C CA . GLU A 1 72 ? -4.585 -14.034 10.185 1.00 92.38 72 GLU A CA 1
ATOM 578 C C . GLU A 1 72 ? -5.608 -12.919 9.972 1.00 92.38 72 GLU A C 1
ATOM 580 O O . GLU A 1 72 ? -5.248 -11.742 9.856 1.00 92.38 72 GLU A O 1
ATOM 585 N N . LYS A 1 73 ? -6.892 -13.284 10.003 1.00 92.38 73 LYS A N 1
ATOM 586 C CA . LYS A 1 73 ? -7.971 -12.303 9.930 1.00 92.38 73 LYS A CA 1
ATOM 587 C C . LYS A 1 73 ? -7.940 -11.377 11.138 1.00 92.38 73 LYS A C 1
ATOM 589 O O . LYS A 1 73 ? -7.751 -11.822 12.269 1.00 92.38 73 LYS A O 1
ATOM 594 N N . THR A 1 74 ? -8.162 -10.094 10.896 1.00 93.62 74 THR A N 1
ATOM 595 C CA . THR A 1 74 ? -8.216 -9.067 11.939 1.00 93.62 74 THR A CA 1
ATOM 596 C C . THR A 1 74 ? -9.267 -8.032 11.580 1.00 93.62 74 THR A C 1
ATOM 598 O O . THR A 1 74 ? -9.513 -7.790 10.402 1.00 93.62 74 THR A O 1
ATOM 601 N N . ASP A 1 75 ? -9.856 -7.396 12.589 1.00 93.50 75 ASP A N 1
ATOM 602 C CA . ASP A 1 75 ? -10.729 -6.235 12.402 1.00 93.50 75 ASP A CA 1
ATOM 603 C C . ASP A 1 75 ? -10.028 -4.902 12.693 1.00 93.50 75 ASP A C 1
ATOM 605 O O . ASP A 1 75 ? -10.622 -3.834 12.530 1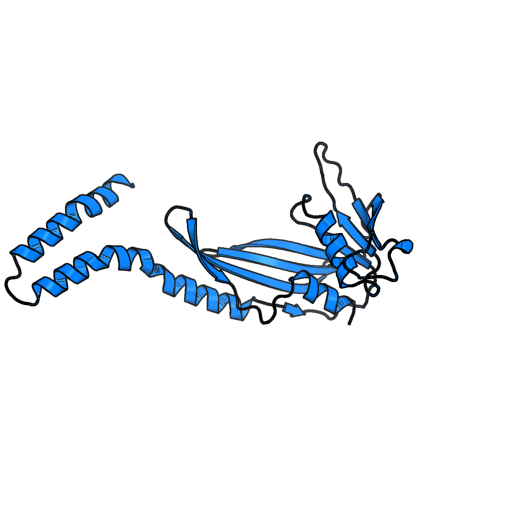.00 93.50 75 ASP A O 1
ATOM 609 N N . THR A 1 76 ? -8.759 -4.961 13.098 1.00 94.12 76 THR A N 1
ATOM 610 C CA . THR A 1 76 ? -7.958 -3.796 13.459 1.00 94.12 76 THR A CA 1
ATOM 611 C C . THR A 1 76 ? -6.619 -3.826 12.737 1.00 94.12 76 THR A C 1
ATOM 613 O O . THR A 1 76 ? -5.917 -4.844 12.729 1.00 94.12 76 THR A O 1
ATOM 616 N N . VAL A 1 77 ? -6.261 -2.698 12.124 1.00 94.56 77 VAL A N 1
ATOM 617 C CA . VAL A 1 77 ? -5.010 -2.529 11.376 1.00 94.56 77 VAL A CA 1
ATOM 618 C C . VAL A 1 77 ? -4.334 -1.223 11.742 1.00 94.56 77 VAL A C 1
ATOM 620 O O . VAL A 1 77 ? -4.973 -0.254 12.141 1.00 94.56 77 VAL A O 1
ATOM 623 N N . GLN A 1 78 ? -3.025 -1.190 11.568 1.00 93.19 78 GLN A N 1
ATOM 624 C CA . GLN A 1 78 ? -2.218 0.001 11.729 1.00 93.19 78 GLN A CA 1
ATOM 625 C C . GLN A 1 78 ? -1.820 0.527 10.349 1.00 93.19 78 GLN A C 1
ATOM 627 O O . GLN A 1 78 ? -1.392 -0.234 9.484 1.00 93.19 78 GLN A O 1
ATOM 632 N N . PHE A 1 79 ? -1.914 1.833 10.141 1.00 89.25 79 PHE A N 1
ATOM 633 C CA . PHE A 1 79 ? -1.441 2.505 8.941 1.00 89.25 79 PHE A CA 1
ATOM 634 C C . PHE A 1 79 ? -0.266 3.420 9.289 1.00 89.25 79 PHE A C 1
ATOM 636 O O . PHE A 1 79 ? -0.356 4.270 10.178 1.00 89.25 79 PHE A O 1
ATOM 643 N N . ASP A 1 80 ? 0.850 3.234 8.590 1.00 85.44 80 ASP A N 1
ATOM 644 C CA . ASP A 1 80 ? 2.065 4.034 8.746 1.00 85.44 80 ASP A CA 1
ATOM 645 C C . ASP A 1 80 ? 2.288 4.860 7.469 1.00 85.44 80 ASP A C 1
ATOM 647 O O . ASP A 1 80 ? 2.859 4.356 6.489 1.00 85.44 80 ASP A O 1
ATOM 651 N N . PRO A 1 81 ? 1.757 6.096 7.427 1.00 74.44 81 PRO A N 1
ATOM 652 C CA . PRO A 1 81 ? 1.856 6.945 6.258 1.00 74.44 81 PRO A CA 1
ATOM 653 C C . PRO A 1 81 ? 3.274 7.497 6.131 1.00 74.44 81 PRO A C 1
ATOM 655 O O . PRO A 1 81 ? 3.903 7.920 7.095 1.00 74.44 81 PRO A O 1
ATOM 658 N N . GLU A 1 82 ? 3.762 7.560 4.902 1.00 67.88 82 GLU A N 1
ATOM 659 C CA . GLU A 1 82 ? 5.065 8.155 4.606 1.00 67.88 82 GLU A CA 1
ATOM 660 C C . GLU A 1 82 ? 5.065 9.685 4.715 1.00 67.88 82 GLU A C 1
ATOM 662 O O . GLU A 1 82 ? 6.086 10.292 5.023 1.00 67.88 82 GLU A O 1
ATOM 667 N N . SER A 1 83 ? 3.904 10.307 4.492 1.00 68.25 83 SER A N 1
ATOM 668 C CA . SER A 1 83 ? 3.666 11.728 4.735 1.00 68.25 83 SER A CA 1
ATOM 669 C C . SER A 1 83 ? 2.421 11.897 5.593 1.00 68.25 83 SER A C 1
ATOM 671 O O . SER A 1 83 ? 1.340 11.416 5.247 1.00 68.25 83 SER A O 1
ATOM 673 N N . TYR A 1 84 ? 2.568 12.625 6.698 1.00 69.62 84 TYR A N 1
ATOM 674 C CA . TYR A 1 84 ? 1.519 12.824 7.701 1.00 69.62 84 TYR A CA 1
ATOM 675 C C . TYR A 1 84 ? 0.273 13.534 7.153 1.00 69.62 84 TYR A C 1
ATOM 677 O O . TYR A 1 84 ? -0.826 13.323 7.653 1.00 69.62 84 TYR A O 1
ATOM 685 N N . SER A 1 85 ? 0.422 14.306 6.072 1.00 67.75 85 SER A N 1
ATOM 686 C CA . SER A 1 85 ? -0.686 15.013 5.410 1.00 67.75 85 SER A CA 1
ATOM 687 C C . SER A 1 85 ? -1.782 14.095 4.845 1.00 67.75 85 SER A C 1
ATOM 689 O O . SER A 1 85 ? -2.900 14.552 4.635 1.00 67.75 85 SER A O 1
ATOM 691 N N . TRP A 1 86 ? -1.499 12.802 4.653 1.00 72.06 86 TRP A N 1
ATOM 692 C CA . TRP A 1 86 ? -2.442 11.814 4.103 1.00 72.06 86 TRP A CA 1
ATOM 693 C C . TRP A 1 86 ? -2.850 10.738 5.120 1.00 72.06 86 TRP A C 1
ATOM 695 O O . TRP A 1 86 ? -3.480 9.744 4.760 1.00 72.06 86 TRP A O 1
ATOM 705 N N . ALA A 1 87 ? -2.461 10.908 6.386 1.00 79.94 87 ALA A N 1
ATOM 706 C CA . ALA A 1 87 ? -2.691 9.944 7.459 1.00 79.94 87 ALA A CA 1
ATOM 707 C C . ALA A 1 87 ? -4.189 9.678 7.687 1.00 79.94 87 ALA A C 1
ATOM 709 O O . ALA A 1 87 ? -4.630 8.532 7.730 1.00 79.94 87 ALA A O 1
ATOM 710 N N . GLU A 1 88 ? -4.960 10.758 7.801 1.00 85.94 88 GLU A N 1
ATOM 711 C CA . GLU A 1 88 ? -6.395 10.742 8.096 1.00 85.94 88 GLU A CA 1
ATOM 712 C C . GLU A 1 88 ? -7.203 10.162 6.932 1.00 85.94 88 GLU A C 1
ATOM 714 O O . GLU A 1 88 ? -7.875 9.146 7.096 1.00 85.94 88 GLU A O 1
ATOM 719 N N . SER A 1 89 ? -7.020 10.700 5.723 1.00 87.06 89 SER A N 1
ATOM 720 C CA . SER A 1 89 ? -7.719 10.231 4.520 1.00 87.06 89 SER A CA 1
ATOM 721 C C . SER A 1 89 ? -7.446 8.761 4.189 1.00 87.06 89 SER A C 1
ATOM 723 O O . SER A 1 89 ? -8.328 8.061 3.692 1.00 87.06 89 SER A O 1
ATOM 725 N N . SER A 1 90 ? -6.245 8.257 4.492 1.00 86.06 90 SER A N 1
ATOM 726 C CA . SER A 1 90 ? -5.920 6.840 4.292 1.00 86.06 90 SER A CA 1
ATOM 727 C C . SER A 1 90 ? -6.691 5.924 5.247 1.00 86.06 90 SER A C 1
ATOM 729 O O . SER A 1 90 ? -7.145 4.859 4.831 1.00 86.06 90 SER A O 1
ATOM 731 N N . ALA A 1 91 ? -6.859 6.323 6.511 1.00 90.12 91 ALA A N 1
ATOM 732 C CA . ALA A 1 91 ? -7.622 5.544 7.484 1.00 90.12 91 ALA A CA 1
ATOM 733 C C . ALA A 1 91 ? -9.120 5.556 7.190 1.00 90.12 91 ALA A C 1
ATOM 735 O O . ALA A 1 91 ? -9.754 4.500 7.212 1.00 90.12 91 ALA A O 1
ATOM 736 N N . GLU A 1 92 ? -9.662 6.723 6.844 1.00 91.50 92 GLU A N 1
ATOM 737 C CA . GLU A 1 92 ? -11.052 6.861 6.411 1.00 91.50 92 GLU A CA 1
ATOM 738 C C . GLU A 1 92 ? -11.336 5.997 5.182 1.00 91.50 92 GLU A C 1
ATOM 740 O O . GLU A 1 92 ? -12.305 5.246 5.184 1.00 91.50 92 GLU A O 1
ATOM 745 N N . TYR A 1 93 ? -10.453 6.004 4.175 1.00 90.06 93 TYR A N 1
ATOM 746 C CA . TYR A 1 93 ? -10.592 5.152 2.990 1.00 90.06 93 TYR A CA 1
ATOM 747 C C . TYR A 1 93 ? -10.670 3.658 3.342 1.00 90.06 93 TYR A C 1
ATOM 749 O O . TYR A 1 93 ? -11.514 2.935 2.803 1.00 90.06 93 TYR A O 1
ATOM 757 N N . VAL A 1 94 ? -9.800 3.178 4.241 1.00 91.19 94 VAL A N 1
ATOM 758 C CA . VAL A 1 94 ? -9.805 1.769 4.667 1.00 91.19 94 VAL A CA 1
ATOM 759 C C . VAL A 1 94 ? -11.123 1.429 5.358 1.00 91.19 94 VAL A C 1
ATOM 761 O O . VAL A 1 94 ? -11.768 0.451 4.989 1.00 91.19 94 VAL A O 1
ATOM 764 N N . LEU A 1 95 ? -11.569 2.251 6.307 1.00 93.44 95 LEU A N 1
ATOM 765 C CA . LEU A 1 95 ? -12.838 2.031 7.002 1.00 93.44 95 LEU A CA 1
ATOM 766 C C . LEU A 1 95 ? -14.026 2.090 6.035 1.00 93.44 95 LEU A C 1
ATOM 768 O O . LEU A 1 95 ? -14.873 1.206 6.042 1.00 93.44 95 LEU A O 1
ATOM 772 N N . GLN A 1 96 ? -14.059 3.070 5.135 1.00 92.12 96 GLN A N 1
ATOM 773 C CA . GLN A 1 96 ? -15.123 3.231 4.146 1.00 92.12 96 GLN A CA 1
ATOM 774 C C . GLN A 1 96 ? -15.284 2.003 3.240 1.00 92.12 96 GLN A C 1
ATOM 776 O O . GLN A 1 96 ? -16.402 1.641 2.876 1.00 92.12 96 GLN A O 1
ATOM 781 N N . LYS A 1 97 ? -14.171 1.383 2.828 1.00 90.94 97 LYS A N 1
ATOM 782 C CA . LYS A 1 97 ? -14.184 0.254 1.887 1.00 90.94 97 LYS A CA 1
ATOM 783 C C . LYS A 1 97 ? -14.319 -1.107 2.553 1.00 90.94 97 LYS A C 1
ATOM 785 O O . LYS A 1 97 ? -14.876 -2.006 1.930 1.00 90.94 97 LYS A O 1
ATOM 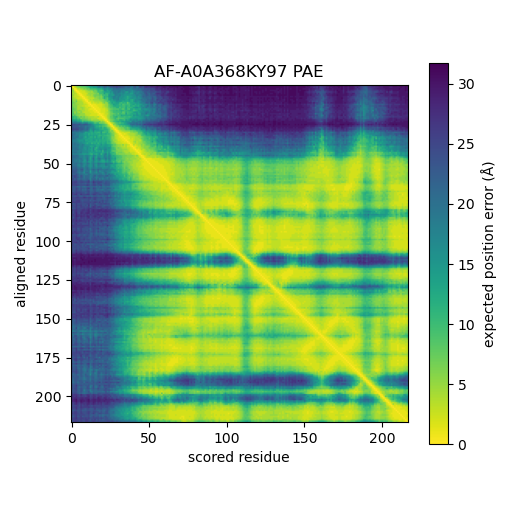790 N N . PHE A 1 98 ? -13.807 -1.262 3.771 1.00 92.00 98 PHE A N 1
ATOM 791 C CA . PHE A 1 98 ? -13.665 -2.569 4.412 1.00 92.00 98 PHE A CA 1
ATOM 792 C C . PHE A 1 98 ? -14.521 -2.757 5.661 1.00 92.00 98 PHE A C 1
ATOM 794 O O . PHE A 1 98 ? -14.552 -3.861 6.200 1.00 92.00 98 PHE A O 1
ATOM 801 N N . TYR A 1 99 ? -15.244 -1.741 6.128 1.00 91.38 99 TYR A N 1
ATOM 802 C CA . TYR A 1 99 ? -16.226 -1.925 7.192 1.00 91.38 99 TYR A CA 1
ATOM 803 C C . TYR A 1 99 ? -17.389 -2.823 6.717 1.00 91.38 99 TYR A C 1
ATOM 805 O O . TYR A 1 99 ? -17.845 -2.672 5.581 1.00 91.38 99 TYR A O 1
ATOM 813 N N . PRO A 1 100 ? -17.897 -3.763 7.544 1.00 91.62 100 PRO A N 1
ATOM 814 C CA . PRO A 1 100 ? -17.575 -3.993 8.959 1.00 91.62 100 PRO A CA 1
ATOM 815 C C . PRO A 1 100 ? -16.425 -4.980 9.219 1.00 91.62 100 PRO A C 1
ATOM 817 O O . PRO A 1 100 ? -16.165 -5.302 10.379 1.00 91.62 100 PRO A O 1
ATOM 820 N N . ALA A 1 101 ? -15.757 -5.490 8.179 1.00 92.94 101 ALA A N 1
ATOM 821 C CA . ALA A 1 101 ? -14.661 -6.444 8.338 1.00 92.94 101 ALA A CA 1
ATOM 822 C C . ALA A 1 101 ? -13.443 -5.803 9.024 1.00 92.94 101 ALA A C 1
ATOM 824 O O . ALA A 1 101 ? -12.878 -6.412 9.923 1.00 92.94 101 ALA A O 1
ATOM 825 N N . ILE A 1 102 ? -13.106 -4.557 8.668 1.00 95.19 102 ILE A N 1
ATOM 826 C CA . ILE A 1 102 ? -12.199 -3.691 9.434 1.00 95.19 102 ILE A CA 1
ATOM 827 C C . ILE A 1 102 ? -13.025 -2.641 10.176 1.00 95.19 102 ILE A C 1
ATOM 829 O O . ILE A 1 102 ? -13.763 -1.873 9.561 1.00 95.19 102 ILE A O 1
ATOM 833 N N . LYS A 1 103 ? -12.889 -2.594 11.501 1.00 94.94 103 LYS A N 1
ATOM 834 C CA . LYS A 1 103 ? -13.618 -1.672 12.385 1.00 94.94 103 LYS A CA 1
ATOM 835 C C . LYS A 1 103 ? -12.754 -0.527 12.887 1.00 94.94 103 LYS A C 1
ATOM 837 O O . LYS A 1 103 ? -13.278 0.562 13.116 1.00 94.94 103 LYS A O 1
ATOM 842 N N . THR A 1 104 ? -11.455 -0.779 13.044 1.00 95.81 104 THR A N 1
ATOM 843 C CA . THR A 1 104 ? -10.530 0.159 13.677 1.00 95.81 104 THR A CA 1
ATOM 844 C C . THR A 1 104 ? -9.262 0.306 12.846 1.00 95.81 104 THR A C 1
ATOM 846 O O . THR A 1 104 ? -8.660 -0.682 12.423 1.00 95.81 104 THR A O 1
ATOM 849 N N . VAL A 1 105 ? -8.830 1.549 12.641 1.00 95.56 105 VAL A N 1
ATOM 850 C CA . VAL A 1 105 ? -7.540 1.860 12.017 1.00 95.56 105 VAL A CA 1
ATOM 851 C C . VAL A 1 105 ? -6.728 2.750 12.947 1.00 95.56 105 VAL A C 1
ATOM 853 O O . VAL A 1 105 ? -7.150 3.851 13.290 1.00 95.56 105 VAL A O 1
ATOM 856 N N . GLU A 1 106 ? -5.553 2.283 13.351 1.00 94.50 106 GLU A N 1
ATOM 857 C CA . GLU A 1 106 ? -4.586 3.073 14.109 1.00 94.50 106 GLU A CA 1
ATOM 858 C C . GLU A 1 106 ? -3.625 3.791 13.164 1.00 94.50 106 GLU A C 1
ATOM 860 O O . GLU A 1 106 ? -3.081 3.176 12.250 1.00 94.50 106 GLU A O 1
ATOM 865 N N . VAL A 1 107 ? -3.372 5.080 13.383 1.00 91.38 107 VAL A N 1
ATOM 866 C CA . VAL A 1 107 ? -2.503 5.875 12.508 1.00 91.38 107 VAL A CA 1
ATOM 867 C C . VAL A 1 107 ? -1.498 6.682 13.305 1.00 91.38 107 VAL A C 1
ATOM 869 O O . VAL A 1 107 ? -1.821 7.313 14.314 1.00 91.38 107 VAL A O 1
ATOM 872 N N . ASN A 1 108 ? -0.277 6.727 12.784 1.00 85.75 108 ASN A N 1
ATOM 873 C CA . ASN A 1 108 ? 0.724 7.702 13.185 1.00 85.75 108 ASN A CA 1
ATOM 874 C C . ASN A 1 108 ? 0.512 9.021 12.424 1.00 85.75 108 ASN A C 1
ATOM 876 O O . ASN A 1 108 ? 0.911 9.152 11.267 1.00 85.75 108 ASN A O 1
ATOM 880 N N . ASN A 1 109 ? -0.122 10.002 13.065 1.00 73.19 109 ASN A N 1
ATOM 881 C CA . ASN A 1 109 ? -0.316 11.336 12.505 1.00 73.19 109 ASN A CA 1
ATOM 882 C C . ASN A 1 109 ? 0.723 12.285 13.117 1.00 73.19 109 ASN A C 1
ATOM 884 O O . ASN A 1 109 ? 0.433 13.094 13.998 1.00 73.19 109 ASN A O 1
ATOM 888 N N . GLY A 1 110 ? 1.977 12.135 12.694 1.00 61.19 110 GLY A N 1
ATOM 889 C CA . GLY A 1 110 ? 3.106 12.949 13.143 1.00 61.19 110 GLY A CA 1
ATOM 890 C C . GLY A 1 110 ? 3.079 14.376 12.597 1.00 61.19 110 GLY A C 1
ATOM 891 O O . GLY A 1 110 ? 4.011 14.798 11.923 1.00 61.19 110 GLY A O 1
ATOM 892 N N . ASN A 1 111 ? 2.043 15.155 12.899 1.00 54.22 111 ASN A N 1
ATOM 893 C CA . ASN A 1 111 ? 2.084 16.591 12.652 1.00 54.22 111 ASN A CA 1
ATOM 894 C C . ASN A 1 111 ? 2.976 17.234 13.723 1.00 54.22 111 ASN A C 1
ATOM 896 O O . ASN A 1 111 ? 2.557 17.476 14.851 1.00 54.22 111 ASN A O 1
ATOM 900 N N . SER A 1 112 ? 4.249 17.421 13.386 1.00 45.97 112 SER A N 1
ATOM 901 C CA . SER A 1 112 ? 5.285 17.835 14.323 1.00 45.97 112 SER A CA 1
ATOM 902 C C . SER A 1 112 ? 5.845 19.195 13.917 1.00 45.97 112 SER A C 1
ATOM 904 O O . SER A 1 112 ? 6.877 19.289 13.256 1.00 45.97 112 SER A O 1
ATOM 906 N N . THR A 1 113 ? 5.221 20.262 14.399 1.00 50.34 113 THR A N 1
ATOM 907 C CA . THR A 1 113 ? 5.942 21.515 14.662 1.00 50.34 113 THR A CA 1
ATOM 908 C C . THR A 1 113 ? 6.795 21.426 15.941 1.00 50.34 113 THR A C 1
ATOM 910 O O . THR A 1 113 ? 7.564 22.342 16.204 1.00 50.34 113 THR A O 1
ATOM 913 N N . GLN A 1 114 ? 6.711 20.335 16.728 1.00 47.84 114 GLN A N 1
ATOM 914 C CA . GLN A 1 114 ? 7.354 20.216 18.057 1.00 47.84 114 GLN A CA 1
ATOM 915 C C . GLN A 1 114 ? 7.987 18.848 18.410 1.00 47.84 114 GLN A C 1
ATOM 917 O O . GLN A 1 114 ? 8.325 18.597 19.562 1.00 47.84 114 GLN A O 1
ATOM 922 N N . GLY A 1 115 ? 8.168 17.931 17.463 1.00 52.41 115 GLY A N 1
ATOM 923 C CA . GLY A 1 115 ? 8.829 16.635 17.691 1.00 52.41 115 GLY A CA 1
ATOM 924 C C . GLY A 1 115 ? 7.971 15.565 18.379 1.00 52.41 115 GLY A C 1
ATOM 925 O O . GLY A 1 115 ? 8.438 14.441 18.557 1.00 52.41 115 GLY A O 1
ATOM 926 N N . GLN A 1 116 ? 6.721 15.868 18.745 1.00 57.56 116 GLN A N 1
ATOM 927 C CA . GLN A 1 116 ? 5.803 14.894 19.339 1.00 57.56 116 GLN A CA 1
ATOM 928 C C . GLN A 1 116 ? 5.079 14.079 18.261 1.00 57.56 116 GLN A C 1
ATOM 930 O O . GLN A 1 116 ? 4.476 14.625 17.335 1.00 57.56 116 GLN A O 1
ATOM 935 N N . ARG A 1 117 ? 5.145 12.747 18.385 1.00 66.94 117 ARG A N 1
ATOM 936 C CA . ARG A 1 117 ? 4.332 11.821 17.587 1.00 66.94 117 ARG A CA 1
ATOM 937 C C . ARG A 1 117 ? 2.937 11.759 18.196 1.00 66.94 117 ARG A C 1
ATOM 939 O O . ARG A 1 117 ? 2.810 11.382 19.357 1.00 66.94 117 ARG A O 1
ATOM 946 N N . ASN A 1 118 ? 1.919 12.091 17.406 1.00 81.12 118 ASN A N 1
ATOM 947 C CA . ASN A 1 118 ? 0.525 11.952 17.809 1.00 81.12 118 ASN A CA 1
ATOM 948 C C . ASN A 1 118 ? -0.069 10.713 17.147 1.00 81.12 118 ASN A C 1
ATOM 950 O O . ASN A 1 118 ? 0.019 10.533 15.928 1.00 81.12 118 ASN A O 1
ATOM 954 N N . TYR A 1 119 ? -0.685 9.864 17.957 1.00 87.50 119 TYR A N 1
ATOM 955 C CA . TYR A 1 119 ? -1.314 8.638 17.500 1.00 87.50 119 TYR A CA 1
ATOM 956 C C . TYR A 1 119 ? -2.827 8.773 17.636 1.00 87.50 119 TYR A C 1
ATOM 958 O O . TYR A 1 119 ? -3.327 9.347 18.605 1.00 87.50 119 TYR A O 1
ATOM 966 N N . PHE A 1 120 ? -3.555 8.247 16.658 1.00 91.44 120 PHE A N 1
ATOM 967 C CA . PHE A 1 120 ? -5.012 8.278 16.655 1.00 91.44 120 PHE A CA 1
ATOM 968 C C . PHE A 1 120 ? -5.574 6.927 16.244 1.00 91.44 120 PHE A C 1
ATOM 970 O O . PHE A 1 120 ? -5.014 6.254 15.378 1.00 91.44 120 PHE A O 1
ATOM 977 N N . THR A 1 121 ? -6.707 6.568 16.828 1.00 94.69 121 THR A N 1
ATOM 978 C CA . THR A 1 121 ? -7.591 5.525 16.320 1.00 94.69 121 THR A CA 1
ATOM 979 C C . THR A 1 121 ? -8.719 6.175 15.528 1.00 94.69 121 THR A C 1
ATOM 981 O O . THR A 1 121 ? -9.250 7.220 15.912 1.00 94.69 121 THR A O 1
ATOM 984 N N . TYR A 1 122 ? -9.079 5.550 14.413 1.00 95.00 122 TYR A N 1
ATOM 985 C CA . TYR A 1 122 ? -10.236 5.899 13.600 1.00 95.00 122 TYR A CA 1
ATOM 986 C C . TYR A 1 122 ? -11.218 4.736 13.608 1.00 95.00 122 TYR A C 1
ATOM 988 O O . TYR A 1 122 ? -10.818 3.577 13.470 1.00 95.00 122 TYR A O 1
ATOM 996 N N . THR A 1 123 ? -12.501 5.050 13.754 1.00 96.31 123 THR A N 1
ATOM 997 C CA . THR A 1 123 ? -13.612 4.088 13.704 1.00 96.31 123 THR A CA 1
ATOM 998 C C . THR A 1 123 ? -14.787 4.691 12.937 1.00 96.31 123 THR A C 1
ATOM 1000 O O . THR A 1 123 ? -14.867 5.911 12.785 1.00 96.31 123 THR A O 1
ATOM 1003 N N . VAL A 1 124 ? -15.694 3.856 12.424 1.00 94.94 124 VAL A N 1
ATOM 1004 C CA . VAL A 1 124 ? -16.942 4.334 11.804 1.00 94.94 124 VAL A CA 1
ATOM 1005 C C . VAL A 1 124 ? -17.936 4.717 12.899 1.00 94.94 124 VAL A C 1
ATOM 1007 O O . VAL A 1 124 ? -18.170 3.933 13.817 1.00 94.94 124 VAL A O 1
ATOM 1010 N N . ASP A 1 125 ? -18.537 5.902 12.790 1.00 93.12 125 ASP A N 1
ATOM 1011 C CA . ASP A 1 125 ? -19.617 6.352 13.667 1.00 93.12 125 ASP A CA 1
ATOM 1012 C C . ASP A 1 125 ? -20.824 5.410 13.522 1.00 93.12 125 ASP A C 1
ATOM 1014 O O . ASP A 1 125 ? -21.412 5.359 12.432 1.00 93.12 125 ASP A O 1
ATOM 1018 N N . PRO A 1 126 ? -21.242 4.699 14.589 1.00 87.75 126 PRO A N 1
ATOM 1019 C CA . PRO A 1 126 ? -22.388 3.797 14.548 1.00 87.75 126 PRO A CA 1
ATOM 1020 C C . PRO A 1 126 ? -23.676 4.468 14.060 1.00 87.75 126 PRO A C 1
ATOM 1022 O O . PRO A 1 126 ? -24.490 3.811 13.420 1.00 87.75 126 PRO A O 1
ATOM 1025 N N . ALA A 1 127 ? -23.858 5.773 14.298 1.00 86.75 127 ALA A N 1
ATOM 1026 C CA . ALA A 1 127 ? -25.032 6.512 13.828 1.00 86.75 127 ALA A CA 1
ATOM 1027 C C . ALA A 1 127 ? -25.050 6.711 12.301 1.00 86.75 127 ALA A C 1
ATOM 1029 O O . ALA A 1 127 ? -26.096 7.003 11.723 1.00 86.75 127 ALA A O 1
ATOM 1030 N N . SER A 1 128 ? -23.899 6.556 11.643 1.00 86.38 128 SER A N 1
ATOM 1031 C CA . SER A 1 128 ? -23.778 6.574 10.182 1.00 86.38 128 SER A CA 1
ATOM 1032 C C . SER A 1 128 ? -23.910 5.182 9.547 1.00 86.38 128 SER A C 1
ATOM 1034 O O . SER A 1 128 ? -24.037 5.067 8.325 1.00 86.38 128 SER A O 1
ATOM 1036 N N . VAL A 1 129 ? -23.928 4.122 10.368 1.00 81.50 129 VAL A N 1
ATOM 1037 C CA . VAL A 1 129 ? -24.087 2.733 9.926 1.00 81.50 129 VAL A CA 1
ATOM 1038 C C . VAL A 1 129 ? -25.570 2.461 9.660 1.00 81.50 129 VAL A C 1
ATOM 1040 O O . VAL A 1 129 ? -26.411 2.594 10.542 1.00 81.50 129 VAL A O 1
ATOM 1043 N N . GLY A 1 130 ? -25.900 2.090 8.419 1.00 71.12 130 GLY A N 1
ATOM 1044 C CA . GLY A 1 130 ? -27.282 1.871 7.962 1.00 71.12 130 GLY A CA 1
ATOM 1045 C C . GLY A 1 130 ? -27.633 2.573 6.645 1.00 71.12 130 GLY A C 1
ATOM 1046 O O . GLY A 1 130 ? -28.714 2.345 6.108 1.00 71.12 130 GLY A O 1
ATOM 1047 N N . GLY A 1 131 ? -26.723 3.400 6.111 1.00 70.06 131 GLY A N 1
ATOM 1048 C CA . GLY A 1 131 ? -26.847 4.071 4.812 1.00 70.06 131 GLY A CA 1
ATOM 1049 C C . GLY A 1 131 ? -25.734 3.722 3.810 1.00 70.06 131 GLY A C 1
ATOM 1050 O O . GLY A 1 131 ? -25.033 2.724 3.954 1.00 70.06 131 GLY A O 1
ATOM 1051 N N . ASP A 1 132 ? -25.581 4.568 2.786 1.00 80.38 132 ASP A N 1
ATOM 1052 C CA . ASP A 1 132 ? -24.520 4.485 1.768 1.00 80.38 132 ASP A CA 1
ATOM 1053 C C . ASP A 1 132 ? -23.119 4.554 2.420 1.00 80.38 132 ASP A C 1
ATOM 1055 O O . ASP A 1 132 ? -22.839 5.546 3.102 1.00 80.38 132 ASP A O 1
ATOM 1059 N N . PRO A 1 133 ? -22.222 3.570 2.191 1.00 80.44 133 PRO A N 1
ATOM 1060 C CA . PRO A 1 133 ? -20.845 3.589 2.692 1.00 80.44 133 PRO A CA 1
ATOM 1061 C C . PRO A 1 133 ? -20.069 4.864 2.355 1.00 80.44 133 PRO A C 1
ATOM 1063 O O . PRO A 1 133 ? -19.178 5.260 3.099 1.00 80.44 133 PRO A O 1
ATOM 1066 N N . ASN A 1 134 ? -20.422 5.565 1.273 1.00 83.56 134 ASN A N 1
ATOM 1067 C CA . ASN A 1 134 ? -19.797 6.842 0.921 1.00 83.56 134 ASN A CA 1
ATOM 1068 C C . ASN A 1 134 ? -20.182 8.014 1.833 1.00 83.56 134 ASN A C 1
ATOM 1070 O O . ASN A 1 134 ? -19.631 9.102 1.689 1.00 83.56 134 ASN A O 1
ATOM 1074 N N . LYS A 1 135 ? -21.123 7.805 2.758 1.00 86.44 135 LYS A N 1
ATOM 1075 C CA . LYS A 1 135 ? -21.612 8.806 3.715 1.00 86.44 135 LYS A CA 1
ATOM 1076 C C . LYS A 1 135 ? -21.272 8.457 5.162 1.00 86.44 135 LYS A C 1
ATOM 1078 O O . LYS A 1 135 ? -21.807 9.092 6.074 1.00 86.44 135 LYS A O 1
ATOM 1083 N N . TYR A 1 136 ? -20.426 7.452 5.381 1.00 90.81 136 TYR A N 1
ATOM 1084 C CA . TYR A 1 136 ? -19.938 7.139 6.717 1.00 90.81 136 TYR A CA 1
ATOM 1085 C C . TYR A 1 136 ? -19.243 8.351 7.326 1.00 90.81 136 TYR A C 1
ATOM 1087 O O . TYR A 1 136 ? -18.533 9.098 6.651 1.00 90.81 136 TYR A O 1
ATOM 1095 N N . LYS A 1 137 ? -19.489 8.549 8.619 1.00 92.69 137 LYS A N 1
ATOM 1096 C CA . LYS A 1 137 ? -18.757 9.509 9.436 1.00 92.69 137 LYS A CA 1
ATOM 1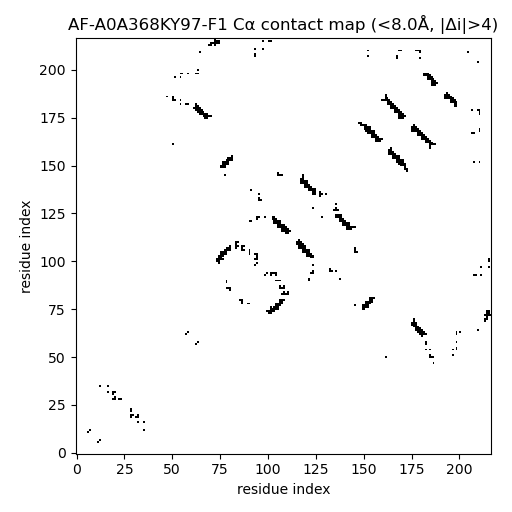097 C C . LYS A 1 137 ? -17.713 8.748 10.233 1.00 92.69 137 LYS A C 1
ATOM 1099 O O . LYS A 1 137 ? -17.947 7.605 10.624 1.00 92.69 137 LYS A O 1
ATOM 1104 N N . PHE A 1 138 ? -16.580 9.387 10.485 1.00 94.38 138 PHE A N 1
ATOM 1105 C CA . PHE A 1 138 ? -15.464 8.764 11.180 1.00 94.38 138 PHE A CA 1
ATOM 1106 C C . PHE A 1 138 ? -15.222 9.451 12.518 1.00 94.38 138 PHE A C 1
ATOM 1108 O O . PHE A 1 138 ? -15.241 10.678 12.624 1.00 94.38 138 PHE A O 1
ATOM 1115 N N . ILE A 1 139 ? -15.009 8.642 13.550 1.00 94.94 139 ILE A N 1
ATOM 1116 C CA . ILE A 1 139 ? -14.648 9.100 14.886 1.00 94.94 139 ILE A CA 1
ATOM 1117 C C . ILE A 1 139 ? -13.137 8.969 15.020 1.00 94.94 139 ILE A C 1
ATOM 1119 O O . ILE A 1 139 ? -12.592 7.877 14.863 1.00 94.94 139 ILE A O 1
ATOM 1123 N N . LYS A 1 140 ? -12.481 10.086 15.337 1.00 93.88 140 LYS A N 1
ATOM 1124 C CA . LYS A 1 140 ? -11.044 10.185 15.599 1.00 93.88 140 LYS A CA 1
ATOM 1125 C C . LYS A 1 140 ? -10.802 10.293 17.101 1.00 93.88 140 LYS A C 1
ATOM 1127 O O . LYS A 1 140 ? -11.278 11.235 17.734 1.00 93.88 140 LYS A O 1
ATOM 1132 N N . THR A 1 141 ? -10.039 9.368 17.672 1.00 93.19 141 THR A N 1
ATOM 1133 C CA . THR A 1 141 ? -9.739 9.342 19.112 1.00 93.19 141 THR A CA 1
ATOM 1134 C C . THR A 1 141 ? -8.224 9.334 19.339 1.00 93.19 141 THR A C 1
ATOM 1136 O O . THR A 1 141 ? -7.528 8.517 18.740 1.00 93.19 141 THR A O 1
ATOM 1139 N N . PRO A 1 142 ? -7.669 10.247 20.158 1.00 91.19 142 PRO A N 1
ATOM 1140 C CA . PRO A 1 142 ? -6.240 10.256 20.457 1.00 91.19 142 PRO A CA 1
ATOM 1141 C C . PRO A 1 142 ? -5.848 9.048 21.314 1.00 91.19 142 PRO A C 1
ATOM 1143 O O . PRO A 1 142 ? -6.575 8.659 22.227 1.00 91.19 142 PRO A O 1
ATOM 1146 N N . ILE A 1 143 ? -4.672 8.485 21.042 1.00 90.81 143 ILE A N 1
ATOM 1147 C CA . ILE A 1 143 ? -4.072 7.386 21.806 1.00 90.81 143 ILE A CA 1
ATOM 1148 C C . ILE A 1 143 ? -2.615 7.712 22.157 1.00 90.81 143 ILE A C 1
ATOM 1150 O O . ILE A 1 143 ? -1.929 8.439 21.442 1.00 90.81 143 ILE A O 1
ATOM 1154 N N . ASN A 1 144 ? -2.132 7.165 23.275 1.00 86.44 144 ASN A N 1
ATOM 1155 C CA . ASN A 1 144 ? -0.788 7.467 23.789 1.00 86.44 144 ASN A CA 1
ATOM 1156 C C . ASN A 1 144 ? 0.325 6.723 23.035 1.00 86.44 144 ASN A C 1
ATOM 1158 O O . ASN A 1 144 ? 1.455 7.200 22.962 1.00 86.44 144 ASN A O 1
ATOM 1162 N N . GLN A 1 145 ? 0.018 5.547 22.487 1.00 87.50 145 GLN A N 1
ATOM 1163 C CA . GLN A 1 145 ? 0.942 4.721 21.713 1.00 87.50 145 GLN A CA 1
ATOM 1164 C C . GLN A 1 145 ? 0.163 3.809 20.766 1.00 87.50 145 GLN A C 1
ATOM 1166 O O . GLN A 1 145 ? -0.975 3.450 21.066 1.00 87.50 145 GLN A O 1
ATOM 1171 N N . LEU A 1 146 ? 0.792 3.422 19.656 1.00 87.75 146 LEU A N 1
ATOM 1172 C CA . LEU A 1 146 ? 0.247 2.420 18.738 1.00 87.75 146 LEU A CA 1
ATOM 1173 C C . LEU A 1 146 ? 0.359 1.028 19.355 1.00 87.75 146 LEU A C 1
ATOM 1175 O O . LEU A 1 146 ? 1.336 0.713 20.043 1.00 87.75 146 LEU A O 1
ATOM 1179 N N . SER A 1 147 ? -0.622 0.188 19.066 1.00 89.56 147 SER A N 1
ATOM 1180 C CA . SER A 1 147 ? -0.647 -1.200 19.493 1.00 89.56 147 SER A CA 1
ATOM 1181 C C . SER A 1 147 ? 0.492 -1.981 18.816 1.00 89.56 147 SER A C 1
ATOM 1183 O O . SER A 1 147 ? 0.572 -2.021 17.587 1.00 89.56 147 SER A O 1
ATOM 1185 N N . PRO A 1 148 ? 1.385 -2.643 19.577 1.00 85.00 148 PRO A N 1
ATOM 1186 C CA . PRO A 1 148 ? 2.616 -3.219 19.027 1.00 85.00 148 PRO A CA 1
ATOM 1187 C C . PRO A 1 148 ? 2.398 -4.475 18.168 1.00 85.00 148 PRO A C 1
ATOM 1189 O O . PRO A 1 148 ? 3.266 -4.822 17.374 1.00 85.00 148 PRO A O 1
ATOM 1192 N N . ASN A 1 149 ? 1.251 -5.147 18.316 1.00 88.88 149 ASN A N 1
ATOM 1193 C CA . ASN A 1 149 ? 0.960 -6.454 17.713 1.00 88.88 149 ASN A CA 1
ATOM 1194 C C . ASN A 1 149 ? -0.086 -6.392 16.583 1.00 88.88 149 ASN A C 1
ATOM 1196 O O . ASN A 1 149 ? -0.756 -7.390 16.307 1.00 88.88 149 ASN A O 1
ATOM 1200 N N . LEU A 1 150 ? -0.257 -5.240 15.933 1.00 93.81 150 LEU A N 1
ATOM 1201 C CA . LEU A 1 150 ? -1.171 -5.105 14.798 1.00 93.81 150 LEU A CA 1
ATOM 1202 C C . LEU A 1 150 ? -0.482 -5.376 13.461 1.00 93.81 150 LEU A C 1
ATOM 1204 O O . LEU A 1 150 ? 0.726 -5.197 13.300 1.00 93.81 150 LEU A O 1
ATOM 1208 N N . TYR A 1 151 ? -1.287 -5.777 12.476 1.00 95.12 151 TYR A N 1
ATOM 1209 C CA . TYR A 1 151 ? -0.859 -5.726 11.086 1.00 95.12 151 TYR A CA 1
ATOM 1210 C C . TYR A 1 151 ? -0.706 -4.272 10.662 1.00 95.12 151 TYR A C 1
ATOM 1212 O O . TYR A 1 151 ? -1.656 -3.492 10.720 1.00 95.12 151 TYR A O 1
ATOM 1220 N N . ARG A 1 152 ? 0.496 -3.923 10.224 1.00 93.38 152 ARG A N 1
ATOM 1221 C CA . ARG A 1 152 ? 0.878 -2.595 9.780 1.00 93.38 152 ARG A CA 1
ATOM 1222 C C . ARG A 1 152 ? 0.960 -2.549 8.265 1.00 93.38 152 ARG A C 1
ATOM 1224 O O . ARG A 1 152 ? 1.729 -3.294 7.659 1.00 93.38 152 ARG A O 1
ATOM 1231 N N . ILE A 1 153 ? 0.222 -1.618 7.676 1.00 92.44 153 ILE A N 1
ATOM 1232 C CA . ILE A 1 153 ? 0.331 -1.250 6.271 1.00 92.44 153 ILE A CA 1
ATOM 1233 C C . ILE A 1 153 ? 1.245 -0.036 6.166 1.00 92.44 153 ILE A C 1
ATOM 1235 O O . ILE A 1 153 ? 0.960 1.015 6.740 1.00 92.44 153 ILE A O 1
ATOM 1239 N N . ARG A 1 154 ? 2.350 -0.178 5.435 1.00 89.62 154 ARG A N 1
ATOM 1240 C CA . ARG A 1 154 ? 3.348 0.880 5.252 1.00 89.62 154 ARG A CA 1
ATOM 1241 C C . ARG A 1 154 ? 3.592 1.150 3.777 1.00 89.62 154 ARG A C 1
ATOM 1243 O O . ARG A 1 154 ? 3.736 0.213 2.999 1.00 89.62 154 ARG A O 1
ATOM 1250 N N . LYS A 1 155 ? 3.709 2.426 3.414 1.00 87.50 155 LYS A N 1
ATOM 1251 C CA . LYS A 1 155 ? 4.147 2.852 2.080 1.00 87.50 155 LYS A CA 1
ATOM 1252 C C . LYS A 1 155 ? 5.641 3.188 2.088 1.00 87.50 155 LYS A C 1
ATOM 1254 O O . LYS A 1 155 ? 6.142 3.756 3.060 1.00 87.50 155 LYS A O 1
ATOM 1259 N N . ARG A 1 156 ? 6.356 2.821 1.027 1.00 86.62 156 ARG A N 1
ATOM 1260 C CA . ARG A 1 156 ? 7.749 3.212 0.781 1.00 86.62 156 ARG A CA 1
ATOM 1261 C C . ARG A 1 156 ? 7.929 3.649 -0.666 1.00 86.62 156 ARG A C 1
ATOM 1263 O O . ARG A 1 156 ? 7.412 2.989 -1.567 1.00 86.62 156 ARG A O 1
ATOM 1270 N N . HIS A 1 157 ? 8.724 4.693 -0.882 1.00 86.69 157 HIS A N 1
ATOM 1271 C CA . HIS A 1 157 ? 9.289 4.996 -2.194 1.00 86.69 157 HIS A CA 1
ATOM 1272 C C . HIS A 1 157 ? 10.775 4.662 -2.219 1.00 86.69 157 HIS A C 1
ATOM 1274 O O . HIS A 1 157 ? 11.509 4.922 -1.265 1.00 86.69 157 HIS A O 1
ATOM 1280 N N . SER A 1 158 ? 11.229 4.123 -3.341 1.00 86.69 158 SER A N 1
ATOM 1281 C CA . SER A 1 158 ? 12.649 3.983 -3.634 1.00 86.69 158 SER A CA 1
ATOM 1282 C C . SER A 1 158 ? 12.913 4.348 -5.092 1.00 86.69 158 SER A C 1
ATOM 1284 O O . SER A 1 158 ? 12.099 4.016 -5.956 1.00 86.69 158 SER A O 1
ATOM 1286 N N . PRO A 1 159 ? 14.028 5.025 -5.399 1.00 84.75 159 PRO A N 1
ATOM 1287 C CA . PRO A 1 159 ? 14.404 5.277 -6.782 1.00 84.75 159 PRO A CA 1
ATOM 1288 C C . PRO A 1 159 ? 14.746 3.958 -7.493 1.00 84.75 159 PRO A C 1
ATOM 1290 O O . PRO A 1 159 ? 15.243 3.018 -6.871 1.00 84.75 159 PRO A O 1
ATOM 1293 N N . ILE A 1 160 ? 14.488 3.903 -8.797 1.00 81.94 160 ILE A N 1
ATOM 1294 C CA . ILE A 1 160 ? 15.008 2.878 -9.715 1.00 81.94 160 ILE A CA 1
ATOM 1295 C C . ILE A 1 160 ? 15.685 3.591 -10.890 1.00 81.94 160 ILE A C 1
ATOM 1297 O O . ILE A 1 160 ? 15.571 4.811 -11.021 1.00 81.94 160 ILE A O 1
ATOM 1301 N N . TYR A 1 161 ? 16.401 2.850 -11.735 1.00 78.31 161 TYR A N 1
ATOM 1302 C CA . TYR A 1 161 ? 16.969 3.418 -12.955 1.00 78.31 161 TYR A CA 1
ATOM 1303 C C . TYR A 1 161 ? 15.862 4.065 -13.802 1.00 78.31 161 TYR A C 1
ATOM 1305 O O . TYR A 1 161 ? 14.874 3.402 -14.120 1.00 78.31 161 TYR A O 1
ATOM 1313 N N . GLU A 1 162 ? 16.012 5.363 -14.095 1.00 79.00 162 GLU A N 1
ATOM 1314 C CA . GLU A 1 162 ? 15.040 6.175 -14.846 1.00 79.00 162 GLU A CA 1
ATOM 1315 C C . GLU A 1 162 ? 13.592 5.999 -14.344 1.00 79.00 162 GLU A C 1
ATOM 1317 O O . GLU A 1 162 ? 12.654 5.778 -15.113 1.00 79.00 162 GLU A O 1
ATOM 1322 N N . GLY A 1 163 ? 13.390 6.028 -13.019 1.00 82.69 163 GLY A N 1
ATOM 1323 C CA . GLY A 1 163 ? 12.060 5.837 -12.450 1.00 82.69 163 GLY A CA 1
ATOM 1324 C C . GLY A 1 163 ? 11.967 5.829 -10.928 1.00 82.69 163 GLY A C 1
ATOM 1325 O O . GLY A 1 163 ? 12.888 6.178 -10.188 1.00 82.69 163 GLY A O 1
ATOM 1326 N N . GLN A 1 164 ? 10.807 5.394 -10.451 1.00 87.12 164 GLN A N 1
ATOM 1327 C CA . GLN A 1 164 ? 10.460 5.282 -9.044 1.00 87.12 164 GLN A CA 1
ATOM 1328 C C . GLN A 1 164 ? 9.657 4.005 -8.774 1.00 87.12 164 GLN A C 1
ATOM 1330 O O . GLN A 1 164 ? 8.797 3.591 -9.550 1.00 87.12 164 GLN A O 1
ATOM 1335 N N . ARG A 1 165 ? 9.942 3.391 -7.631 1.00 88.50 165 ARG A N 1
ATOM 1336 C CA . ARG A 1 165 ? 9.263 2.214 -7.094 1.00 88.50 165 ARG A CA 1
ATOM 1337 C C . ARG A 1 165 ? 8.438 2.633 -5.889 1.00 88.50 165 ARG A C 1
ATOM 1339 O O . ARG A 1 165 ? 8.953 3.307 -4.999 1.00 88.50 165 ARG A O 1
ATOM 1346 N N . ARG A 1 166 ? 7.172 2.226 -5.861 1.00 88.75 166 ARG A N 1
ATOM 1347 C CA . ARG A 1 166 ? 6.231 2.443 -4.759 1.00 88.75 166 ARG A CA 1
ATOM 1348 C C . ARG A 1 166 ? 5.815 1.095 -4.202 1.00 88.75 166 ARG A C 1
ATOM 1350 O O . ARG A 1 166 ? 5.135 0.329 -4.875 1.00 88.75 166 ARG A O 1
ATOM 1357 N N . GLU A 1 167 ? 6.223 0.812 -2.976 1.00 90.31 167 GLU A N 1
ATOM 1358 C CA . GLU A 1 167 ? 5.947 -0.456 -2.307 1.00 90.31 167 GLU A CA 1
ATOM 1359 C C . GLU A 1 167 ? 4.956 -0.218 -1.161 1.00 90.31 167 GLU A C 1
ATOM 1361 O O . GLU A 1 167 ? 5.168 0.642 -0.303 1.00 90.31 167 GLU A O 1
ATOM 1366 N N . TYR A 1 168 ? 3.866 -0.980 -1.149 1.00 91.44 168 TYR A N 1
ATOM 1367 C CA . TYR A 1 168 ? 2.931 -1.077 -0.035 1.00 91.44 168 TYR A CA 1
ATOM 1368 C C . TYR A 1 168 ? 3.174 -2.408 0.659 1.00 91.44 168 TYR A C 1
ATOM 1370 O O . TYR A 1 168 ? 3.125 -3.460 0.030 1.00 91.44 168 TYR A O 1
ATOM 1378 N N . LEU A 1 169 ? 3.451 -2.369 1.952 1.00 93.75 169 LEU A N 1
ATOM 1379 C CA . LEU A 1 169 ? 3.889 -3.518 2.728 1.00 93.75 169 LEU A CA 1
ATOM 1380 C C . LEU A 1 169 ? 2.882 -3.837 3.812 1.00 93.75 169 LEU A C 1
ATOM 1382 O O . LEU A 1 169 ? 2.479 -2.936 4.539 1.00 93.75 169 LEU A O 1
ATOM 1386 N N . LEU A 1 170 ? 2.541 -5.114 3.942 1.00 95.25 170 LEU A N 1
ATOM 1387 C CA . LEU A 1 170 ? 1.809 -5.662 5.073 1.00 95.25 170 LEU A CA 1
ATOM 1388 C C . LEU A 1 170 ? 2.804 -6.371 5.996 1.00 95.25 170 LEU A C 1
ATOM 1390 O O . LEU A 1 170 ? 3.374 -7.402 5.631 1.00 95.25 170 LEU A O 1
ATOM 1394 N N . GLU A 1 171 ? 3.025 -5.815 7.181 1.00 94.94 171 GLU A N 1
ATOM 1395 C CA . GLU A 1 171 ? 4.014 -6.298 8.147 1.00 94.94 171 GLU A CA 1
ATOM 1396 C C . GLU A 1 171 ? 3.379 -6.512 9.526 1.00 94.94 171 GLU A C 1
ATOM 1398 O O . GLU A 1 171 ? 2.521 -5.743 9.938 1.00 94.94 171 GLU A O 1
ATOM 1403 N N . LYS A 1 172 ? 3.825 -7.516 10.280 1.00 94.44 172 LYS A N 1
ATOM 1404 C CA . LYS A 1 172 ? 3.4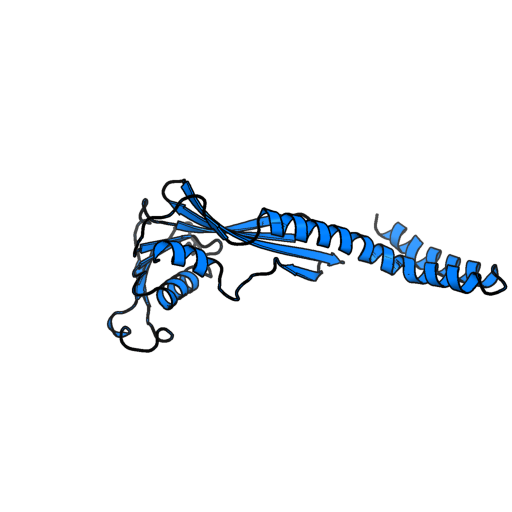75 -7.695 11.701 1.00 94.44 172 LYS A CA 1
ATOM 1405 C C . LYS A 1 172 ? 4.676 -8.308 12.409 1.00 94.44 172 LYS A C 1
ATOM 1407 O O . LYS A 1 172 ? 5.269 -9.252 11.895 1.00 94.44 172 LYS A O 1
ATOM 1412 N N . ASN A 1 173 ? 5.067 -7.755 13.556 1.00 90.62 173 ASN A N 1
ATOM 1413 C CA . ASN A 1 173 ? 6.179 -8.254 14.380 1.00 90.62 173 ASN A CA 1
ATOM 1414 C C . ASN A 1 173 ? 7.506 -8.443 13.615 1.00 90.62 173 ASN A C 1
ATOM 1416 O O . ASN A 1 173 ? 8.215 -9.421 13.815 1.00 90.62 173 ASN A O 1
ATOM 1420 N N . GLY A 1 174 ? 7.831 -7.525 12.698 1.00 88.06 174 GLY A N 1
ATOM 1421 C CA . GLY A 1 174 ? 9.054 -7.592 11.883 1.00 88.06 174 GLY A CA 1
ATOM 1422 C C . GLY A 1 174 ? 8.993 -8.564 10.698 1.00 88.06 174 GLY A C 1
ATOM 1423 O O . GLY A 1 174 ? 9.914 -8.586 9.887 1.00 88.06 174 GLY A O 1
ATOM 1424 N N . HIS A 1 175 ? 7.901 -9.312 10.546 1.00 93.00 175 HIS A N 1
ATOM 1425 C CA . HIS A 1 175 ? 7.675 -10.211 9.421 1.00 93.00 175 HIS A CA 1
ATOM 1426 C C . HIS A 1 175 ? 6.865 -9.526 8.319 1.00 93.00 175 HIS A C 1
ATOM 1428 O O . HIS A 1 175 ? 5.872 -8.851 8.598 1.00 93.00 175 HIS A O 1
ATOM 1434 N N . ARG A 1 176 ? 7.270 -9.725 7.060 1.00 94.56 176 ARG A N 1
ATOM 1435 C CA . ARG A 1 176 ? 6.561 -9.240 5.867 1.00 94.56 176 ARG A CA 1
ATOM 1436 C C . ARG A 1 176 ? 5.599 -10.323 5.373 1.00 94.56 176 ARG A C 1
ATOM 1438 O O . ARG A 1 176 ? 6.046 -11.378 4.943 1.00 94.56 176 ARG A O 1
ATOM 1445 N N . TYR A 1 177 ? 4.299 -10.052 5.417 1.00 95.50 177 TYR A N 1
ATOM 1446 C CA . TYR A 1 177 ? 3.245 -10.989 5.005 1.00 95.50 177 TYR A CA 1
ATOM 1447 C C . TYR A 1 177 ? 2.916 -10.851 3.528 1.00 95.50 177 TYR A C 1
ATOM 1449 O O . TYR A 1 177 ? 2.817 -11.844 2.811 1.00 95.50 177 TYR A O 1
ATOM 1457 N N . ALA A 1 178 ? 2.799 -9.613 3.059 1.00 95.00 178 ALA A N 1
ATOM 1458 C CA . ALA A 1 178 ? 2.540 -9.319 1.663 1.00 95.00 178 ALA A CA 1
ATOM 1459 C C . ALA A 1 178 ? 3.165 -7.985 1.258 1.00 95.00 178 ALA A C 1
ATOM 1461 O O . ALA A 1 178 ? 3.429 -7.116 2.094 1.00 95.00 178 ALA A O 1
ATOM 1462 N N . SER A 1 179 ? 3.395 -7.826 -0.037 1.00 93.69 179 SER A N 1
ATOM 1463 C CA . SER A 1 179 ? 3.794 -6.565 -0.646 1.00 93.69 179 SER A CA 1
ATOM 1464 C C . SER A 1 179 ? 3.005 -6.339 -1.919 1.00 93.69 179 SER A C 1
ATOM 1466 O O . SER A 1 179 ? 2.756 -7.279 -2.668 1.00 93.69 179 SER A O 1
ATOM 1468 N N . TRP A 1 180 ? 2.669 -5.091 -2.194 1.00 92.25 180 TRP A N 1
ATOM 1469 C CA . TRP A 1 180 ? 2.188 -4.670 -3.494 1.00 92.25 180 TRP A CA 1
ATOM 1470 C C . TRP A 1 180 ? 3.133 -3.609 -4.050 1.00 92.25 180 TRP A C 1
ATOM 1472 O O . TRP A 1 180 ? 3.403 -2.619 -3.367 1.00 92.25 180 TRP A O 1
ATOM 1482 N N . THR A 1 181 ? 3.634 -3.811 -5.266 1.00 90.62 181 THR A N 1
ATOM 1483 C CA . THR A 1 181 ? 4.638 -2.926 -5.874 1.00 90.62 181 THR A CA 1
ATOM 1484 C C . THR A 1 181 ? 4.110 -2.299 -7.160 1.00 90.62 181 THR A C 1
ATOM 1486 O O . THR A 1 181 ? 3.749 -3.009 -8.098 1.00 90.62 181 THR A O 1
ATOM 1489 N N . GLU A 1 182 ? 4.135 -0.967 -7.228 1.00 87.31 182 GLU A N 1
ATOM 1490 C CA . GLU A 1 182 ? 4.005 -0.194 -8.469 1.00 87.31 182 GLU A CA 1
ATOM 1491 C C . GLU A 1 182 ? 5.382 0.314 -8.878 1.00 87.31 182 GLU A C 1
ATOM 1493 O O . GLU A 1 182 ? 6.102 0.926 -8.084 1.00 87.31 182 GLU A O 1
ATOM 1498 N N . LEU A 1 183 ? 5.738 0.084 -10.136 1.00 87.88 183 LEU A N 1
ATOM 1499 C CA . LEU A 1 183 ? 6.927 0.659 -10.745 1.00 87.88 183 LEU A CA 1
ATOM 1500 C C . LEU A 1 183 ? 6.474 1.661 -11.789 1.00 87.88 183 LEU A C 1
ATOM 1502 O O . LEU A 1 183 ? 5.595 1.372 -12.601 1.00 87.88 183 LEU A O 1
ATOM 1506 N N . ILE A 1 184 ? 7.091 2.832 -11.742 1.00 85.38 184 ILE A N 1
ATOM 1507 C CA . ILE A 1 184 ? 6.883 3.909 -12.694 1.00 85.38 184 ILE A CA 1
ATOM 1508 C C . ILE A 1 184 ? 8.259 4.222 -13.258 1.00 85.38 184 ILE A C 1
ATOM 1510 O O . ILE A 1 184 ? 9.102 4.771 -12.551 1.00 85.38 184 ILE A O 1
ATOM 1514 N N . SER A 1 185 ? 8.496 3.847 -14.505 1.00 84.25 185 SER A N 1
ATOM 1515 C CA . SER A 1 185 ? 9.696 4.256 -15.234 1.00 84.25 185 SER A CA 1
ATOM 1516 C C . SER A 1 185 ? 9.312 5.369 -16.182 1.00 84.25 185 SER A C 1
ATOM 1518 O O . SER A 1 185 ? 8.191 5.400 -16.674 1.00 84.25 185 SER A O 1
ATOM 1520 N N . GLY A 1 186 ? 10.209 6.296 -16.450 1.00 77.31 186 GLY A N 1
ATOM 1521 C CA . GLY A 1 186 ? 9.919 7.354 -17.392 1.00 77.31 186 GLY A CA 1
ATOM 1522 C C . GLY A 1 186 ? 11.189 7.957 -17.925 1.00 77.31 186 GLY A C 1
ATOM 1523 O O . GLY A 1 186 ? 12.209 7.993 -17.246 1.00 77.31 186 GLY A O 1
ATOM 1524 N N . TRP A 1 187 ? 11.116 8.427 -19.158 1.00 72.00 187 TRP A N 1
ATOM 1525 C CA . TRP A 1 187 ? 12.250 9.078 -19.778 1.00 72.00 187 TRP A CA 1
ATOM 1526 C C . TRP A 1 187 ? 12.236 10.572 -19.465 1.00 72.00 187 TRP A C 1
ATOM 1528 O O . TRP A 1 187 ? 11.231 11.271 -19.656 1.00 72.00 187 TRP A O 1
ATOM 1538 N N . ASN A 1 188 ? 13.361 11.043 -18.930 1.00 65.94 188 ASN A N 1
ATOM 1539 C CA . ASN A 1 188 ? 13.535 12.410 -18.479 1.00 65.94 188 ASN A CA 1
ATOM 1540 C C . ASN A 1 188 ? 14.389 13.196 -19.482 1.00 65.94 188 ASN A C 1
ATOM 1542 O O . ASN A 1 188 ? 15.590 12.968 -19.613 1.00 65.94 188 ASN A O 1
ATOM 1546 N N . SER A 1 189 ? 13.773 14.163 -20.160 1.00 54.88 189 SER A N 1
ATOM 1547 C CA . SER A 1 189 ? 14.479 15.155 -20.972 1.00 54.88 189 SER A CA 1
ATOM 1548 C C . SER A 1 189 ? 14.359 16.511 -20.291 1.00 54.88 189 SER A C 1
ATOM 1550 O O . SER A 1 189 ? 13.267 17.059 -20.144 1.00 54.88 189 SER A O 1
ATOM 1552 N N . GLY A 1 190 ? 15.489 17.055 -19.832 1.00 55.12 190 GLY A N 1
ATOM 1553 C CA . GLY A 1 190 ? 15.538 18.416 -19.293 1.00 55.12 190 GLY A CA 1
ATOM 1554 C C . GLY A 1 190 ? 14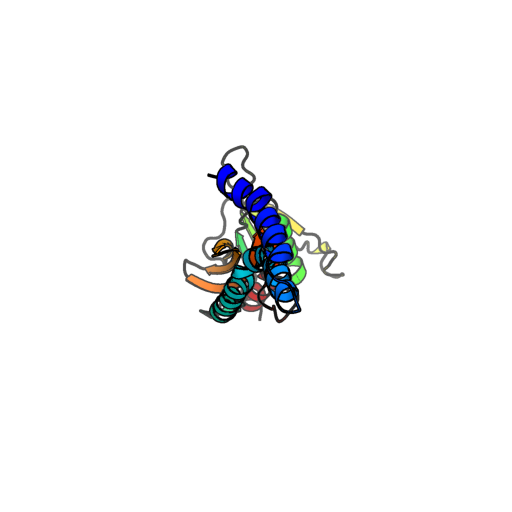.806 18.626 -17.961 1.00 55.12 190 GLY A C 1
ATOM 1555 O O . GLY A 1 190 ? 14.456 19.759 -17.648 1.00 55.12 190 GLY A O 1
ATOM 1556 N N . GLY A 1 191 ? 14.586 17.570 -17.170 1.00 51.94 191 GLY A N 1
ATOM 1557 C CA . GLY A 1 191 ? 13.976 17.657 -15.837 1.00 51.94 191 GLY A CA 1
ATOM 1558 C C . GLY A 1 191 ? 12.467 17.398 -15.800 1.00 51.94 191 GLY A C 1
ATOM 1559 O O . GLY A 1 191 ? 11.889 17.411 -14.713 1.00 51.94 191 GLY A O 1
ATOM 1560 N N . TYR A 1 192 ? 11.839 17.127 -16.948 1.00 48.56 192 TYR A N 1
ATOM 1561 C CA . TYR A 1 192 ? 10.426 16.770 -17.049 1.00 48.56 192 TYR A CA 1
ATOM 1562 C C . TYR A 1 192 ? 10.268 15.349 -17.606 1.00 48.56 192 TYR A C 1
ATOM 1564 O O . TYR A 1 192 ? 10.829 15.002 -18.647 1.00 48.56 192 TYR A O 1
ATOM 1572 N N . ILE A 1 193 ? 9.476 14.523 -16.912 1.00 57.97 193 ILE A N 1
ATOM 1573 C CA . ILE A 1 193 ? 9.068 13.201 -17.404 1.00 57.97 193 ILE A CA 1
ATOM 1574 C C . ILE A 1 193 ? 8.063 13.435 -18.530 1.00 57.97 193 ILE A C 1
ATOM 1576 O O . ILE A 1 193 ? 6.981 13.968 -18.290 1.00 57.97 193 ILE A O 1
ATOM 1580 N N . THR A 1 194 ? 8.433 13.077 -19.757 1.00 60.50 194 THR A N 1
ATOM 1581 C CA . THR A 1 194 ? 7.584 13.293 -20.944 1.00 60.50 194 THR A CA 1
ATOM 1582 C C . THR A 1 194 ? 6.814 12.041 -21.352 1.00 60.50 194 THR A C 1
ATOM 1584 O O . THR A 1 194 ? 5.767 12.145 -21.984 1.00 60.50 194 THR A O 1
ATOM 1587 N N . GLN A 1 195 ? 7.296 10.866 -20.947 1.00 66.94 195 GLN A N 1
ATOM 1588 C CA . GLN A 1 195 ? 6.640 9.586 -21.165 1.00 66.94 195 GLN A CA 1
ATOM 1589 C C . GLN A 1 195 ? 6.889 8.701 -19.943 1.00 66.94 195 GLN A C 1
ATOM 1591 O O . GLN A 1 195 ? 8.047 8.424 -19.620 1.00 66.94 195 GLN A O 1
ATOM 1596 N N . ASP A 1 196 ? 5.822 8.302 -19.244 1.00 75.69 196 ASP A N 1
ATOM 1597 C CA . ASP A 1 196 ? 5.874 7.333 -18.152 1.00 75.69 196 ASP A CA 1
ATOM 1598 C C . ASP A 1 196 ? 5.264 5.991 -18.571 1.00 75.69 196 ASP A C 1
ATOM 1600 O O . ASP A 1 196 ? 4.232 5.909 -19.236 1.00 75.69 196 ASP A O 1
ATOM 1604 N N . TRP A 1 197 ? 5.928 4.921 -18.160 1.00 82.94 197 TRP A N 1
ATOM 1605 C CA . TRP A 1 197 ? 5.430 3.561 -18.200 1.00 82.94 197 TRP A CA 1
ATOM 1606 C C . TRP A 1 197 ? 5.163 3.107 -16.779 1.00 82.94 197 TRP A C 1
ATOM 1608 O O . TRP A 1 197 ? 5.966 3.320 -15.864 1.00 82.94 197 TRP A O 1
ATOM 1618 N N . ARG A 1 198 ? 4.021 2.459 -16.601 1.00 85.62 198 ARG A N 1
ATOM 1619 C CA . ARG A 1 198 ? 3.627 1.833 -15.347 1.00 85.62 198 ARG A CA 1
ATOM 1620 C C . ARG A 1 198 ? 3.427 0.360 -15.610 1.00 85.62 198 ARG A C 1
ATOM 1622 O O . ARG A 1 198 ? 2.950 0.007 -16.689 1.00 85.62 198 ARG A O 1
ATOM 1629 N N . CYS A 1 199 ? 3.732 -0.477 -14.622 1.00 83.69 199 CYS A N 1
ATOM 1630 C CA . CYS A 1 199 ? 3.346 -1.876 -14.730 1.00 83.69 199 CYS A CA 1
ATOM 1631 C C . CYS A 1 199 ? 1.839 -1.953 -14.971 1.00 83.69 199 CYS A C 1
ATOM 1633 O O . CYS A 1 199 ? 1.064 -1.283 -14.282 1.00 83.69 199 CYS A O 1
ATOM 1635 N N . GLU A 1 200 ? 1.446 -2.757 -15.951 1.00 68.00 200 GLU A N 1
ATOM 1636 C CA . GLU A 1 200 ? 0.047 -2.986 -16.268 1.00 68.00 200 GLU A CA 1
ATOM 1637 C C . GLU A 1 200 ? -0.624 -3.581 -15.025 1.00 68.00 200 GLU A C 1
ATOM 1639 O O . GLU A 1 200 ? -0.219 -4.624 -14.511 1.00 68.00 200 GLU A O 1
ATOM 1644 N N . MET A 1 201 ? -1.570 -2.837 -14.451 1.00 65.06 201 MET A N 1
ATOM 1645 C CA . MET A 1 201 ? -2.309 -3.293 -13.283 1.00 65.06 201 MET A CA 1
ATOM 1646 C C . MET A 1 201 ? -3.575 -3.970 -13.783 1.00 65.06 201 MET A C 1
ATOM 1648 O O . MET A 1 201 ? -4.424 -3.307 -14.375 1.00 65.06 201 MET A O 1
ATOM 1652 N N . ASP A 1 202 ? -3.742 -5.256 -13.480 1.00 52.38 202 ASP A N 1
ATOM 1653 C CA . ASP A 1 202 ? -4.928 -6.024 -13.880 1.00 52.38 202 ASP A CA 1
ATOM 1654 C C . ASP A 1 202 ? -6.254 -5.424 -13.372 1.00 52.38 202 ASP A C 1
ATOM 1656 O O . ASP A 1 202 ? -7.326 -5.785 -13.856 1.00 52.38 202 ASP A O 1
ATOM 1660 N N . THR A 1 203 ? -6.236 -4.504 -12.393 1.00 54.94 203 THR A N 1
ATOM 1661 C CA . THR A 1 203 ? -7.461 -3.842 -11.922 1.00 54.94 203 THR A CA 1
ATOM 1662 C C . THR A 1 203 ? -7.235 -2.394 -11.451 1.00 54.94 203 THR A C 1
ATOM 1664 O O . THR A 1 203 ? -6.159 -2.075 -10.942 1.00 54.94 203 THR A O 1
ATOM 1667 N N . PRO A 1 204 ? -8.266 -1.521 -11.507 1.00 59.69 204 PRO A N 1
ATOM 1668 C CA . PRO A 1 204 ? -8.185 -0.108 -11.102 1.00 59.69 204 PRO A CA 1
ATOM 1669 C C . PRO A 1 204 ? -8.195 0.117 -9.574 1.00 59.69 204 PRO A C 1
ATOM 1671 O O . PRO A 1 204 ? -8.495 1.215 -9.101 1.00 59.69 204 PRO A O 1
ATOM 1674 N N . ARG A 1 205 ? -7.948 -0.920 -8.765 1.00 67.56 205 ARG A N 1
ATOM 1675 C CA . ARG A 1 205 ? -8.044 -0.837 -7.299 1.00 67.56 205 ARG A CA 1
ATOM 1676 C C . ARG A 1 205 ? -6.799 -0.193 -6.695 1.00 67.56 205 ARG A C 1
ATOM 1678 O O . ARG A 1 205 ? -5.682 -0.468 -7.123 1.00 67.56 205 ARG A O 1
ATOM 1685 N N . MET A 1 206 ? -6.982 0.604 -5.637 1.00 76.50 206 MET A N 1
ATOM 1686 C CA . MET A 1 206 ? -5.847 1.131 -4.873 1.00 76.50 206 MET A CA 1
ATOM 1687 C C . MET A 1 206 ? -5.017 -0.010 -4.253 1.00 76.50 206 MET A C 1
ATOM 1689 O O . MET A 1 206 ? -5.599 -0.988 -3.787 1.00 76.50 206 MET A O 1
ATOM 1693 N N . PRO A 1 207 ? -3.689 0.136 -4.126 1.00 80.25 207 PRO A N 1
ATOM 1694 C CA . PRO A 1 207 ? -2.793 -0.898 -3.586 1.00 80.25 207 PRO A CA 1
ATOM 1695 C C . PRO A 1 207 ? -3.187 -1.423 -2.205 1.00 80.25 207 PRO A C 1
ATOM 1697 O O . PRO A 1 207 ? -3.209 -2.629 -1.960 1.00 80.25 207 PRO A O 1
ATOM 1700 N N . THR A 1 208 ? -3.582 -0.506 -1.317 1.00 83.31 208 THR A N 1
ATOM 1701 C CA . THR A 1 208 ? -4.072 -0.808 0.033 1.00 83.31 208 THR A CA 1
ATOM 1702 C C . THR A 1 208 ? -5.246 -1.786 0.006 1.00 83.31 208 THR A C 1
ATOM 1704 O O . THR A 1 208 ? -5.388 -2.590 0.921 1.00 83.31 208 THR A O 1
ATOM 1707 N N . HIS A 1 209 ? -6.058 -1.769 -1.057 1.00 87.94 209 HIS A N 1
ATOM 1708 C CA . HIS A 1 209 ? -7.210 -2.650 -1.172 1.00 87.94 209 HIS A CA 1
ATOM 1709 C C . HIS A 1 209 ? -6.807 -4.128 -1.207 1.00 87.94 209 HIS A C 1
ATOM 1711 O O . HIS A 1 209 ? -7.437 -4.949 -0.553 1.00 87.94 209 HIS A O 1
ATOM 1717 N N . TYR A 1 210 ? -5.744 -4.468 -1.939 1.00 88.06 210 TYR A N 1
ATOM 1718 C CA . TYR A 1 210 ? -5.268 -5.849 -2.039 1.00 88.06 210 TYR A CA 1
ATOM 1719 C C . TYR A 1 210 ? -4.720 -6.363 -0.709 1.00 88.06 210 TYR A C 1
ATOM 1721 O O . TYR A 1 210 ? -4.959 -7.510 -0.349 1.00 88.06 210 TYR A O 1
ATOM 1729 N N . LEU A 1 211 ? -4.006 -5.513 0.032 1.00 91.19 211 LEU A N 1
ATOM 1730 C CA . LEU A 1 211 ? -3.421 -5.900 1.315 1.00 91.19 211 LEU A CA 1
ATOM 1731 C C . LEU A 1 211 ? -4.487 -6.085 2.398 1.00 91.19 211 LEU A C 1
ATOM 1733 O O . LEU A 1 211 ? -4.399 -7.030 3.172 1.00 91.19 211 LEU A O 1
ATOM 1737 N N . VAL A 1 212 ? -5.501 -5.215 2.443 1.00 90.94 212 VAL A N 1
ATOM 1738 C CA . VAL A 1 212 ? -6.598 -5.334 3.418 1.00 90.94 212 VAL A CA 1
ATOM 1739 C C . VAL A 1 212 ? -7.548 -6.482 3.059 1.00 90.94 212 VAL A C 1
ATOM 1741 O O . VAL A 1 212 ? -8.052 -7.157 3.954 1.00 90.94 212 VAL A O 1
ATOM 1744 N N . ASP A 1 213 ? -7.740 -6.781 1.770 1.00 91.38 213 ASP A N 1
ATOM 1745 C CA . ASP A 1 213 ? -8.489 -7.967 1.328 1.00 91.38 213 ASP A CA 1
ATOM 1746 C C . ASP A 1 213 ? -7.915 -9.260 1.943 1.00 91.38 213 ASP A C 1
ATOM 1748 O O . ASP A 1 213 ? -8.681 -10.115 2.380 1.00 91.38 213 ASP A O 1
ATOM 1752 N N . LEU A 1 214 ? -6.585 -9.382 2.054 1.00 91.69 214 LEU A N 1
ATOM 1753 C CA . LEU A 1 214 ? -5.933 -10.544 2.681 1.00 91.69 214 LEU A CA 1
ATOM 1754 C C . LEU A 1 214 ? -6.245 -10.687 4.178 1.00 91.69 214 LEU A C 1
ATOM 1756 O O . LEU A 1 214 ? -6.143 -11.784 4.714 1.00 91.69 214 LEU A O 1
ATOM 1760 N N . LEU A 1 215 ? -6.598 -9.592 4.853 1.00 92.56 215 LEU A N 1
ATOM 1761 C CA . LEU A 1 215 ? -6.919 -9.573 6.284 1.00 92.56 215 LEU A CA 1
ATOM 1762 C C . LEU A 1 215 ? -8.400 -9.846 6.568 1.00 92.56 215 LEU A C 1
ATOM 1764 O O . LEU A 1 215 ? -8.779 -10.037 7.722 1.00 92.56 215 LEU A O 1
ATOM 1768 N N . THR A 1 216 ? -9.242 -9.822 5.535 1.00 90.00 216 THR A N 1
ATOM 1769 C CA . THR A 1 216 ? -10.704 -9.868 5.673 1.00 90.00 216 THR A CA 1
ATOM 1770 C C . THR A 1 216 ? -11.321 -11.103 5.013 1.00 90.00 216 THR A C 1
ATOM 1772 O O . THR A 1 216 ? -12.300 -11.650 5.533 1.00 90.00 216 THR A O 1
ATOM 1775 N N . LYS A 1 217 ? -10.741 -11.581 3.907 1.00 85.38 217 LYS A N 1
ATOM 1776 C CA . LYS A 1 217 ? -11.168 -12.786 3.178 1.00 85.38 217 LYS A CA 1
ATOM 1777 C C . LYS A 1 217 ? -10.558 -14.053 3.752 1.00 85.38 217 LYS A C 1
ATOM 1779 O O . LYS A 1 217 ? -11.315 -15.047 3.834 1.00 85.38 217 LYS A O 1
#

Organism: NCBI:txid1888893

Solvent-accessible surface area (backbone atoms only — not comparable to full-atom values): 12266 Å² total; per-residue (Å²): 134,61,67,65,59,50,47,47,56,68,50,48,45,56,52,48,45,53,50,45,57,71,69,36,80,68,87,58,25,60,55,53,42,46,52,53,72,42,43,65,56,50,64,70,51,59,58,53,65,59,54,50,54,51,44,54,53,48,33,76,73,57,42,44,80,42,77,76,42,89,62,71,75,48,40,53,37,30,42,45,52,79,50,46,94,50,30,64,64,52,44,50,51,47,42,51,72,38,51,82,51,33,51,39,31,36,32,50,40,50,76,52,97,78,81,53,79,40,29,33,38,37,33,70,35,69,91,38,63,90,65,63,57,92,64,55,43,75,45,80,42,84,43,96,66,80,74,80,85,37,47,30,40,34,56,45,78,45,82,47,88,59,35,40,34,40,38,40,35,34,31,43,85,92,41,70,27,33,39,32,30,49,44,38,32,34,52,68,63,93,88,42,75,79,50,77,48,62,56,88,66,98,58,97,66,61,68,68,55,63,61,52,45,55,27,64,112

Foldseek 3Di:
DVVVVVCCVVPVLVVVLVVLCVPDPDDVSVVVNVCSVCVVVCVLCVCVVVLVVVQVVVCVVPAFKDFPAQDEADQEAEEEEPDLVCFVVVQLVCQLVQPPSHFKYKTFNPPDPPPDTKIWIKGWDPVQPPDRSVRTDIDIDTDPDDDQFHFYWYWDWDDDVQWIKIKTFTDGPNDTGMIHIKIWHADDDPRDGPDIDINDDPDPDDRVVVVVVSNRD

Sequence (217 aa):
MIGLTLLVIIIGYPTLLIWVWHTTKVKQGSWIGFILLATPGVLHFWDLPVIYAHHQWICAQEGGLKVFMQPEKTDTVQFDPESYSWAESSAEYVLQKFYPAIKTVEVNNGNSTQGQRNYFTYTVDPASVGGDPNKYKFIKTPINQLSPNLYRIRKRHSPIYEGQRREYLLEKNGHRYASWTELISGWNSGGYITQDWRCEMDTPRMPTHYLVDLLTK

pLDDT: mean 78.9, std 14.67, range [44.41, 96.31]

Radius of gyration: 26.57 Å; Cα contacts (8 Å, |Δi|>4): 357; chains: 1; bounding box: 58×41×81 Å

Secondary structure (DSSP, 8-state):
--HHHHHIIIIIHHHHHHHHHHH--STTHHHHHHHHHHHHHHHHHTTHHHHHHHHHHHHHHH-EEEESSPPPP-SEEEEE-SSGGGHHHHHHHHHHHHTTT--EEEEEE---SSSPPEEEEEEE-GGGTTS-GGG--EEEEEESS--TTSEEEEEEEEEETTEEEEEEEEEETTEEEEEEEEEEEEEEETTEEEEEEE---SS---HHHHHHHHHH-